Protein AF-L7MS49-F1 (afdb_monomer)

Solvent-accessible surface area (backbone atoms only — not comparable to full-atom values): 12057 Å² total; per-residue (Å²): 113,64,66,57,53,50,50,51,46,51,52,36,53,52,45,34,74,77,42,71,85,45,87,80,49,68,59,65,68,61,48,51,53,55,48,49,54,43,47,66,73,56,52,74,80,41,69,64,30,65,70,31,26,51,41,41,66,73,24,54,66,91,53,52,75,67,50,86,55,28,71,45,34,35,61,35,39,51,28,24,52,51,12,40,48,71,74,42,56,83,44,63,82,64,40,70,62,54,41,55,34,30,44,22,74,49,60,83,73,67,12,58,37,47,42,74,64,56,53,59,74,43,75,88,51,94,58,59,64,58,28,61,22,48,12,55,52,64,70,36,63,69,44,54,70,51,37,34,71,36,57,34,35,36,44,76,85,32,35,35,36,73,39,36,79,85,72,68,47,62,35,66,41,81,60,79,55,65,90,77,55,79,90,51,92,59,78,41,84,42,75,72,42,74,49,61,37,37,88,38,78,55,96,72,75,67,74,40,51,55,85,131

Sequence (212 aa):
QPKEKQNFILANIILYCIKPTSKIVRPIRKLKDQLREVLQQIGLTYRFSEPYSLASLLFWPENQHLDQDSKQMEKYARSLENSFRGQYKPMYRTKQPIAYFFLGKGNNMTRLVHKGKIDQCFRNTSDINSLWQSGDVWKERNVQELLLRLKGRAENNCLYIEYGVNDKITIPITPAFFGQLRSGRSIEKVSNIFVGLDNTIEDKIRRSCGWN

Secondary structure (DSSP, 8-state):
-HHHHHHHHHHHHHHHHH-TT-TTSPPHHHHHHHHHHHHHHH-S--S-SHHHHHHHHHHS-SSSS--TTGGGHHHHHHHHHHHHHHHHTTGGGT-----SEEEBSSSGGGGEEEHHHHHGGGTT-S-HHHHHTTTGGGT-HHHHHHBPPEEEEEETTEEEEEE-SSS-EEEEEPPS-GGGS-SSS--EEEEEE--B-S--------------

Nearest PDB structures (foldseek):
  1lvf-assembly1_A  TM=2.822E-01  e=4.611E+00  Rattus norvegicus

Radius of gyration: 16.96 Å; Cα contacts (8 Å, |Δi|>4): 332; chains: 1; bounding box: 47×36×45 Å

Structure (mmCIF, N/CA/C/O backbone):
data_AF-L7MS49-F1
#
_entry.id   AF-L7MS49-F1
#
loop_
_atom_site.group_PDB
_atom_site.id
_atom_site.type_symbol
_atom_site.label_atom_id
_atom_site.label_alt_id
_atom_site.label_comp_id
_atom_site.label_asym_id
_atom_site.label_entity_id
_atom_site.label_seq_id
_atom_site.pdbx_PDB_ins_code
_atom_site.Cartn_x
_atom_site.Cartn_y
_atom_site.Cartn_z
_atom_site.occupancy
_atom_site.B_iso_or_equiv
_atom_site.auth_seq_id
_atom_site.auth_comp_id
_atom_site.auth_asym_id
_atom_site.auth_atom_id
_atom_site.pdbx_PDB_model_num
ATOM 1 N N . GLN A 1 1 ? 3.666 12.624 21.452 1.00 65.88 1 GLN A N 1
ATOM 2 C CA . GLN A 1 1 ? 2.336 11.981 21.404 1.00 65.88 1 GLN A CA 1
ATOM 3 C C . GLN A 1 1 ? 1.950 11.400 20.025 1.00 65.88 1 GLN A C 1
ATOM 5 O O . GLN A 1 1 ? 1.936 10.178 19.941 1.00 65.88 1 GLN A O 1
ATOM 10 N N . PRO A 1 2 ? 1.703 12.142 18.915 1.00 82.19 2 PRO A N 1
ATOM 11 C CA . PRO A 1 2 ? 1.357 11.511 17.618 1.00 82.19 2 PRO A CA 1
ATOM 12 C C . PRO A 1 2 ? 2.519 10.764 16.947 1.00 82.19 2 PRO A C 1
ATOM 14 O O . PRO A 1 2 ? 2.341 9.670 16.418 1.00 82.19 2 PRO A O 1
ATOM 17 N N . LYS A 1 3 ? 3.728 11.337 17.005 1.00 88.06 3 LYS A N 1
ATOM 18 C CA . LYS A 1 3 ? 4.943 10.760 16.406 1.00 88.06 3 LYS A CA 1
ATOM 19 C C . LYS A 1 3 ? 5.350 9.430 17.050 1.00 88.06 3 LYS A C 1
ATOM 21 O O . LYS A 1 3 ? 5.743 8.505 16.354 1.00 88.06 3 LYS A O 1
ATOM 26 N N . GLU A 1 4 ? 5.198 9.297 18.367 1.00 91.56 4 GLU A N 1
ATOM 27 C CA . GLU A 1 4 ? 5.483 8.041 19.080 1.00 91.56 4 GLU A CA 1
ATOM 28 C C . GLU A 1 4 ? 4.514 6.931 18.669 1.00 91.56 4 GLU A C 1
ATOM 30 O O . GLU A 1 4 ? 4.949 5.808 18.427 1.00 91.56 4 GLU A O 1
ATOM 35 N N . LYS A 1 5 ? 3.217 7.246 18.516 1.00 93.62 5 LYS A N 1
ATOM 36 C CA . LYS A 1 5 ? 2.219 6.294 18.005 1.00 93.62 5 LYS A CA 1
ATOM 37 C C . LYS A 1 5 ? 2.556 5.844 16.580 1.00 93.62 5 LYS A C 1
ATOM 39 O O . LYS A 1 5 ? 2.509 4.652 16.300 1.00 93.62 5 LYS A O 1
ATOM 44 N N . GLN A 1 6 ? 2.958 6.767 15.704 1.00 93.00 6 GLN A N 1
ATOM 45 C CA . GLN A 1 6 ? 3.397 6.436 14.341 1.00 93.00 6 GLN A CA 1
ATOM 46 C C . GLN A 1 6 ? 4.626 5.519 14.341 1.00 93.00 6 GLN A C 1
ATOM 48 O O . GLN A 1 6 ? 4.609 4.478 13.689 1.00 93.00 6 GLN A O 1
ATOM 53 N N . ASN A 1 7 ? 5.657 5.855 15.124 1.00 93.69 7 ASN A N 1
ATOM 54 C CA . ASN A 1 7 ? 6.861 5.032 15.257 1.00 93.69 7 ASN A CA 1
ATOM 55 C C . ASN A 1 7 ? 6.536 3.639 15.807 1.00 93.69 7 ASN A C 1
ATOM 57 O O . ASN A 1 7 ? 7.070 2.645 15.323 1.00 93.69 7 ASN A O 1
ATOM 61 N N . PHE A 1 8 ? 5.635 3.554 16.787 1.00 94.56 8 PHE A N 1
ATOM 62 C CA . PHE A 1 8 ? 5.165 2.284 17.332 1.00 94.56 8 PHE A CA 1
ATOM 63 C C . PHE A 1 8 ? 4.462 1.432 16.267 1.00 94.56 8 PHE A C 1
ATOM 65 O O . PHE A 1 8 ? 4.742 0.237 16.159 1.00 94.56 8 PHE A O 1
ATOM 72 N N . ILE A 1 9 ? 3.583 2.032 15.457 1.00 95.06 9 ILE A N 1
ATOM 73 C CA . ILE A 1 9 ? 2.908 1.342 14.351 1.00 95.06 9 ILE A CA 1
ATOM 74 C C . ILE A 1 9 ? 3.936 0.833 13.337 1.00 95.06 9 ILE A C 1
ATOM 76 O O . ILE A 1 9 ? 3.937 -0.355 13.013 1.00 95.06 9 ILE A O 1
ATOM 80 N N . LEU A 1 10 ? 4.845 1.700 12.886 1.00 92.69 10 LEU A N 1
ATOM 81 C CA . LEU A 1 10 ? 5.875 1.344 11.913 1.00 92.69 10 LEU A CA 1
ATOM 82 C C . LEU A 1 10 ? 6.786 0.222 12.431 1.00 92.69 10 LEU A C 1
ATOM 84 O O . LEU A 1 10 ? 7.042 -0.739 11.712 1.00 92.69 10 LEU A O 1
ATOM 88 N N . ALA A 1 11 ? 7.213 0.290 13.695 1.00 93.44 11 ALA A N 1
ATOM 89 C CA . ALA A 1 11 ? 8.025 -0.751 14.319 1.00 93.44 11 ALA A CA 1
ATOM 90 C C . ALA A 1 11 ? 7.303 -2.107 14.361 1.00 93.44 11 ALA A C 1
ATOM 92 O O . ALA A 1 11 ? 7.933 -3.135 14.126 1.00 93.44 11 ALA A O 1
ATOM 93 N N . ASN A 1 12 ? 5.986 -2.130 14.605 1.00 94.81 12 ASN A N 1
ATOM 94 C CA . ASN A 1 12 ? 5.202 -3.368 14.547 1.00 94.81 12 ASN A CA 1
ATOM 95 C C . ASN A 1 12 ? 5.119 -3.931 13.122 1.00 94.81 12 ASN A C 1
ATOM 97 O O . ASN A 1 12 ? 5.250 -5.142 12.954 1.00 94.81 12 ASN A O 1
ATOM 101 N N . ILE A 1 13 ? 4.941 -3.074 12.109 1.00 92.06 13 ILE A N 1
ATOM 102 C CA . ILE A 1 13 ? 4.922 -3.487 10.696 1.00 92.06 13 ILE A CA 1
ATOM 103 C C . ILE A 1 13 ? 6.281 -4.075 10.297 1.00 92.06 13 ILE A C 1
ATOM 105 O O . ILE A 1 13 ? 6.343 -5.186 9.774 1.00 92.06 13 ILE A O 1
ATOM 109 N N . ILE A 1 14 ? 7.377 -3.376 10.602 1.00 90.12 14 ILE A N 1
ATOM 110 C CA . ILE A 1 14 ? 8.739 -3.842 10.306 1.00 90.12 14 ILE A CA 1
ATOM 111 C C . ILE A 1 14 ? 9.026 -5.160 11.034 1.00 90.12 14 ILE A C 1
ATOM 113 O O . ILE A 1 14 ? 9.480 -6.123 10.414 1.00 90.12 14 ILE A O 1
ATOM 117 N N . LEU A 1 15 ? 8.717 -5.241 12.333 1.00 91.44 15 LEU A N 1
ATOM 118 C CA . LEU A 1 15 ? 8.904 -6.462 13.115 1.00 91.44 15 LEU A CA 1
ATOM 119 C C . LEU A 1 15 ? 8.100 -7.627 12.536 1.00 91.44 15 LEU A C 1
ATOM 121 O O . LEU A 1 15 ? 8.612 -8.743 12.490 1.00 91.44 15 LEU A O 1
ATOM 125 N N . TYR A 1 16 ? 6.876 -7.378 12.070 1.00 90.88 16 TYR A N 1
ATOM 126 C CA . TYR A 1 16 ? 6.070 -8.392 11.404 1.00 90.88 16 TYR A CA 1
ATOM 127 C C . TYR A 1 16 ? 6.730 -8.892 10.115 1.00 90.88 16 TYR A C 1
ATOM 129 O O . TYR A 1 16 ? 6.805 -10.099 9.908 1.00 90.88 16 TYR A O 1
ATOM 137 N N . CYS A 1 17 ? 7.262 -8.000 9.277 1.00 84.69 17 CYS A N 1
ATOM 138 C CA . CYS A 1 17 ? 7.949 -8.392 8.044 1.00 84.69 17 CYS A CA 1
ATOM 139 C C . CYS A 1 17 ? 9.228 -9.206 8.302 1.00 84.69 17 CYS A C 1
ATOM 141 O O . CYS A 1 17 ? 9.554 -10.085 7.507 1.00 84.69 17 CYS A O 1
ATOM 143 N N . ILE A 1 18 ? 9.937 -8.936 9.404 1.00 86.94 18 ILE A N 1
ATOM 144 C CA . ILE A 1 18 ? 11.154 -9.667 9.794 1.00 86.94 18 ILE A CA 1
ATOM 145 C C . ILE A 1 18 ? 10.806 -11.005 10.462 1.00 86.94 18 ILE A C 1
ATOM 147 O O . ILE A 1 18 ? 11.413 -12.032 10.163 1.00 86.94 18 ILE A O 1
ATOM 151 N N . LYS A 1 19 ? 9.841 -11.004 11.388 1.00 88.19 19 LYS A N 1
ATOM 152 C CA . LYS A 1 19 ? 9.455 -12.171 12.189 1.00 88.19 19 LYS A CA 1
ATOM 153 C C . LYS A 1 19 ? 7.929 -12.238 12.355 1.00 88.19 19 LYS A C 1
ATOM 155 O O . LYS A 1 19 ? 7.413 -11.886 13.422 1.00 88.19 19 LYS A O 1
ATOM 160 N N . PRO A 1 20 ? 7.200 -12.769 11.355 1.00 84.94 20 PRO A N 1
ATOM 161 C CA . PRO A 1 20 ? 5.734 -12.818 11.368 1.00 84.94 20 PRO A CA 1
ATOM 162 C C . PRO A 1 20 ? 5.139 -13.604 12.546 1.00 84.94 20 PRO A C 1
ATOM 164 O O . PRO A 1 20 ? 4.020 -13.335 12.971 1.00 84.94 20 PRO A O 1
ATOM 167 N N . THR A 1 21 ? 5.887 -14.571 13.090 1.00 86.62 21 THR A N 1
ATOM 168 C CA . THR A 1 21 ? 5.477 -15.432 14.215 1.00 86.62 21 THR A CA 1
ATOM 169 C C . THR A 1 21 ? 5.753 -14.818 15.591 1.00 86.62 21 THR A C 1
ATOM 171 O O . THR A 1 21 ? 5.519 -15.452 16.622 1.00 86.62 21 THR A O 1
ATOM 174 N N . SER A 1 22 ? 6.284 -13.594 15.640 1.00 89.19 22 SER A N 1
ATOM 175 C CA . SER A 1 22 ? 6.597 -12.917 16.894 1.00 89.19 22 SER A CA 1
ATOM 176 C C . SER A 1 22 ? 5.329 -12.587 17.683 1.00 89.19 22 SER A C 1
ATOM 178 O O . SER A 1 22 ? 4.483 -11.820 17.230 1.00 89.19 22 SER A O 1
ATOM 180 N N . LYS A 1 23 ? 5.244 -13.083 18.925 1.00 87.38 23 LYS A N 1
ATOM 181 C CA . LYS A 1 23 ? 4.152 -12.772 19.870 1.00 87.38 23 LYS A CA 1
ATOM 182 C C . LYS A 1 23 ? 4.132 -11.303 20.327 1.00 87.38 23 LYS A C 1
ATOM 184 O O . LYS A 1 23 ? 3.175 -10.874 20.962 1.00 87.38 23 LYS A O 1
ATOM 189 N N . ILE A 1 24 ? 5.195 -10.547 20.036 1.00 89.44 24 ILE A N 1
ATOM 190 C CA . ILE A 1 24 ? 5.324 -9.126 20.394 1.00 89.44 24 ILE A CA 1
ATOM 191 C C . ILE A 1 24 ? 4.523 -8.244 19.426 1.00 89.44 24 ILE A C 1
ATOM 193 O O . ILE A 1 24 ? 4.037 -7.184 19.828 1.00 89.44 24 ILE A O 1
ATOM 197 N N . VAL A 1 25 ? 4.366 -8.683 18.169 1.00 90.50 25 VAL A N 1
ATOM 198 C CA . VAL A 1 25 ? 3.631 -7.933 17.146 1.00 90.50 25 VAL A CA 1
ATOM 199 C C . VAL A 1 25 ? 2.184 -7.774 17.593 1.00 90.50 25 VAL A C 1
ATOM 201 O O . VAL A 1 25 ? 1.482 -8.745 17.880 1.00 90.50 25 VAL A O 1
ATOM 204 N N . ARG A 1 26 ? 1.730 -6.524 17.678 1.00 93.38 26 ARG A N 1
ATOM 205 C CA . ARG A 1 26 ? 0.359 -6.230 18.084 1.00 93.38 26 ARG A CA 1
ATOM 206 C C . ARG A 1 26 ? -0.635 -6.612 16.985 1.00 93.38 26 ARG A C 1
ATOM 208 O O . ARG A 1 26 ? -0.315 -6.507 15.802 1.00 93.38 26 ARG A O 1
ATOM 215 N N . PRO A 1 27 ? -1.871 -6.994 17.358 1.00 91.69 27 PRO A N 1
ATOM 216 C CA . PRO A 1 27 ? -2.921 -7.258 16.384 1.00 91.69 27 PRO A CA 1
ATOM 217 C C . PRO A 1 27 ? -3.166 -6.051 15.474 1.00 91.69 27 PRO A C 1
ATOM 219 O O . PRO A 1 27 ? -3.242 -4.919 15.956 1.00 91.69 27 PRO A O 1
ATOM 222 N N . ILE A 1 28 ? -3.381 -6.302 14.179 1.00 91.94 28 ILE A N 1
ATOM 223 C CA . ILE A 1 28 ? -3.605 -5.248 13.176 1.00 91.94 28 ILE A CA 1
ATOM 224 C C . ILE A 1 28 ? -4.754 -4.303 13.553 1.00 91.94 28 ILE A C 1
ATOM 226 O O . ILE A 1 28 ? -4.646 -3.102 13.335 1.00 91.94 28 ILE A O 1
ATOM 230 N N . ARG A 1 29 ? -5.817 -4.818 14.190 1.00 93.06 29 ARG A N 1
ATOM 231 C CA . ARG A 1 29 ? -6.954 -4.009 14.663 1.00 93.06 29 ARG A CA 1
ATOM 232 C C . ARG A 1 29 ? -6.494 -2.887 15.597 1.00 93.06 29 ARG A C 1
ATOM 234 O O . ARG A 1 29 ? -6.815 -1.734 15.353 1.00 93.06 29 ARG A O 1
ATOM 241 N N . LYS A 1 30 ? -5.628 -3.209 16.565 1.00 94.94 30 LYS A N 1
ATOM 242 C CA . LYS A 1 30 ? -5.066 -2.230 17.505 1.00 94.94 30 LYS A CA 1
ATOM 243 C C . LYS A 1 30 ? -4.206 -1.181 16.796 1.00 94.94 30 LYS A C 1
ATOM 245 O O . LYS A 1 30 ? -4.240 -0.014 17.166 1.00 94.94 30 LYS A O 1
ATOM 250 N N . LEU A 1 31 ? -3.441 -1.590 15.781 1.00 95.94 31 LEU A N 1
ATOM 251 C CA . LEU A 1 31 ? -2.635 -0.663 14.981 1.00 95.94 31 LEU A CA 1
ATOM 252 C C . LEU A 1 31 ? -3.524 0.283 14.161 1.00 95.94 31 LEU A C 1
ATOM 254 O O . LEU A 1 31 ? -3.259 1.482 14.124 1.00 95.94 31 LEU A O 1
ATOM 258 N N . LYS A 1 32 ? -4.602 -0.240 13.557 1.00 95.88 32 LYS A N 1
ATOM 259 C CA . LYS A 1 32 ? -5.609 0.561 12.850 1.00 95.88 32 LYS A CA 1
ATOM 260 C C . LYS A 1 32 ? -6.280 1.568 13.790 1.00 95.88 32 LYS A C 1
ATOM 262 O O . LYS A 1 32 ? -6.359 2.737 13.434 1.00 95.88 32 LYS A O 1
ATOM 267 N N . ASP A 1 33 ? -6.687 1.152 14.990 1.00 96.06 33 ASP A N 1
ATOM 268 C CA . ASP A 1 33 ? -7.301 2.035 15.996 1.00 96.06 33 ASP A CA 1
ATOM 269 C C . ASP A 1 33 ? -6.382 3.202 16.367 1.00 96.06 33 ASP A C 1
ATOM 271 O O . ASP A 1 33 ? -6.771 4.366 16.276 1.00 96.06 33 ASP A O 1
ATOM 275 N N . GLN A 1 34 ? -5.120 2.906 16.687 1.00 96.00 34 GLN A N 1
ATOM 276 C CA . GLN A 1 34 ? -4.136 3.942 17.003 1.00 96.00 34 GLN A CA 1
ATOM 277 C C . GLN A 1 34 ? -3.883 4.880 15.821 1.00 96.00 34 GLN A C 1
ATOM 279 O O . GLN A 1 34 ? -3.705 6.083 16.017 1.00 96.00 34 GLN A O 1
ATOM 284 N N . LEU A 1 35 ? -3.870 4.352 14.594 1.00 96.62 35 LEU A N 1
ATOM 285 C CA . LEU A 1 35 ? -3.699 5.174 13.405 1.00 96.62 35 LEU A CA 1
ATOM 286 C C . LEU A 1 35 ? -4.913 6.081 13.158 1.00 96.62 35 LEU A C 1
ATOM 288 O O . LEU A 1 35 ? -4.721 7.241 12.799 1.00 96.62 35 LEU A O 1
ATOM 292 N N . ARG A 1 36 ? -6.143 5.602 13.394 1.00 96.88 36 ARG A N 1
ATOM 293 C CA . ARG A 1 36 ? -7.364 6.427 13.308 1.00 96.88 36 ARG A CA 1
ATOM 294 C C . ARG A 1 36 ? -7.276 7.626 14.240 1.00 96.88 36 ARG A C 1
ATOM 296 O O . ARG A 1 36 ? -7.505 8.741 13.788 1.00 96.88 36 ARG A O 1
ATOM 303 N N . GLU A 1 37 ? -6.892 7.411 15.498 1.00 95.69 37 GLU A N 1
ATOM 304 C CA . GLU A 1 37 ? -6.711 8.497 16.471 1.00 95.69 37 GLU A CA 1
ATOM 305 C C . GLU A 1 37 ? -5.686 9.528 15.980 1.00 95.69 37 GLU A C 1
ATOM 307 O O . GLU A 1 37 ? -5.937 10.732 16.025 1.00 95.69 37 GLU A O 1
ATOM 312 N N . VAL A 1 38 ? -4.539 9.063 15.467 1.00 95.75 38 VAL A N 1
ATOM 313 C CA . VAL A 1 38 ? -3.498 9.948 14.924 1.00 95.75 38 VAL A CA 1
ATOM 314 C C . VAL A 1 38 ? -4.031 10.751 13.738 1.00 95.75 38 VAL A C 1
ATOM 316 O O . VAL A 1 38 ? -3.845 11.964 13.702 1.00 95.75 38 VAL A O 1
ATOM 319 N N . LEU A 1 39 ? -4.701 10.102 12.782 1.00 95.62 39 LEU A N 1
ATOM 320 C CA . LEU A 1 39 ? -5.223 10.746 11.573 1.00 95.62 39 LEU A CA 1
ATOM 321 C C . LEU A 1 39 ? -6.364 11.724 11.874 1.00 95.62 39 LEU A C 1
ATOM 323 O O . LEU A 1 39 ? -6.441 12.775 11.241 1.00 95.62 39 LEU A O 1
ATOM 327 N N . GLN A 1 40 ? -7.219 11.418 12.853 1.00 94.69 40 GLN A N 1
ATOM 328 C CA . GLN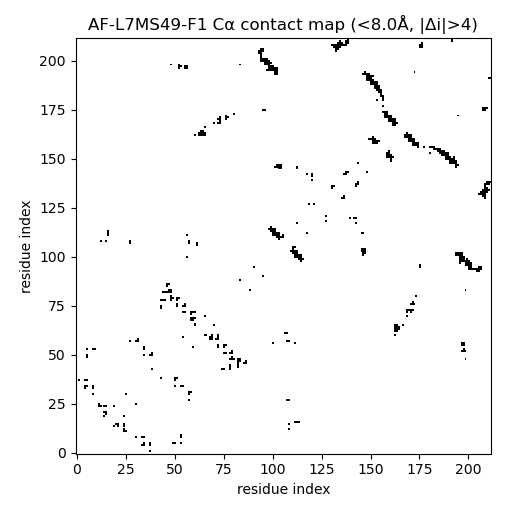 A 1 40 ? -8.249 12.339 13.342 1.00 94.69 40 GLN A CA 1
ATOM 329 C C . GLN A 1 40 ? -7.626 13.577 13.992 1.00 94.69 40 GLN A C 1
ATOM 331 O O . GLN A 1 40 ? -8.077 14.689 13.737 1.00 94.69 40 GLN A O 1
ATOM 336 N N . GLN A 1 41 ? -6.563 13.396 14.781 1.00 93.75 41 GLN A N 1
ATOM 337 C CA . GLN A 1 41 ? -5.883 14.497 15.458 1.00 93.75 41 GLN A CA 1
ATOM 338 C C . GLN A 1 41 ? -5.163 15.445 14.486 1.00 93.75 41 GLN A C 1
ATOM 340 O O . GLN A 1 41 ? -5.178 16.654 14.696 1.00 93.75 41 GLN A O 1
ATOM 345 N N . ILE A 1 42 ? -4.501 14.919 13.448 1.00 92.56 42 ILE A N 1
ATOM 346 C CA . ILE A 1 42 ? -3.720 15.746 12.507 1.00 92.56 42 ILE A CA 1
ATOM 347 C C . ILE A 1 42 ? -4.545 16.281 11.324 1.00 92.56 42 ILE A C 1
ATOM 349 O O . ILE A 1 42 ? -4.128 17.240 10.675 1.00 92.56 42 ILE A O 1
ATOM 353 N N . GLY A 1 43 ? -5.683 15.652 11.013 1.00 93.75 43 GLY A N 1
ATOM 354 C CA . GLY A 1 43 ? -6.530 15.999 9.872 1.00 93.75 43 GLY A CA 1
ATOM 355 C C . GLY A 1 43 ? -5.948 15.613 8.503 1.00 93.75 43 GLY A C 1
ATOM 356 O O . GLY A 1 43 ? -5.023 14.811 8.385 1.00 93.75 43 GLY A O 1
ATOM 357 N N . LEU A 1 44 ? -6.511 16.179 7.430 1.00 93.81 44 LEU A N 1
ATOM 358 C CA . LEU A 1 44 ? -6.144 15.878 6.031 1.00 93.81 44 LEU A CA 1
ATOM 359 C C . LEU A 1 44 ? -5.142 16.870 5.415 1.00 93.81 44 LEU A C 1
ATOM 361 O O . LEU A 1 44 ? -4.695 16.669 4.287 1.00 93.81 44 LEU A O 1
ATOM 365 N N . THR A 1 45 ? -4.799 17.935 6.137 1.00 91.88 45 THR A N 1
ATOM 366 C CA . THR A 1 45 ? -3.935 19.033 5.669 1.00 91.88 45 THR A CA 1
ATOM 367 C C . THR A 1 45 ? -2.578 19.052 6.374 1.00 91.88 45 THR A C 1
ATOM 369 O O . THR A 1 45 ? -1.892 20.073 6.383 1.00 91.88 45 THR A O 1
ATOM 372 N N . TYR A 1 46 ? -2.187 17.944 7.007 1.00 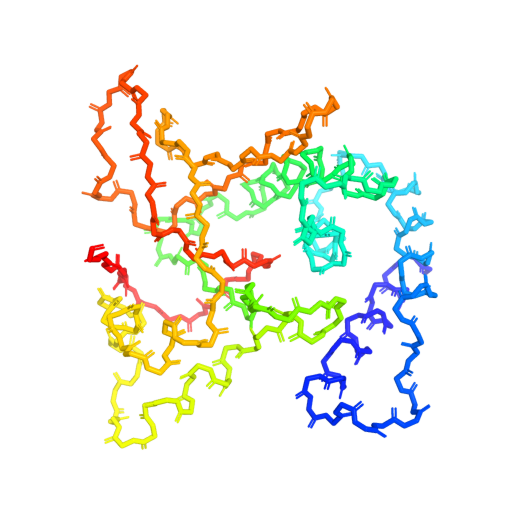91.25 46 TYR A N 1
ATOM 373 C CA . TYR A 1 46 ? -0.915 17.846 7.705 1.00 91.25 46 TYR A CA 1
ATOM 374 C C . TYR A 1 46 ? 0.244 17.888 6.707 1.00 91.25 46 TYR A C 1
ATOM 376 O O . TYR A 1 46 ? 0.204 17.268 5.647 1.00 91.25 46 TYR A O 1
ATOM 384 N N . ARG A 1 47 ? 1.298 18.632 7.048 1.00 87.38 47 ARG A N 1
ATOM 385 C CA . ARG A 1 47 ? 2.422 18.877 6.131 1.00 87.38 47 ARG A CA 1
ATOM 386 C C . ARG A 1 47 ? 3.295 17.647 5.870 1.00 87.38 47 ARG A C 1
ATOM 388 O O . ARG A 1 47 ? 3.986 17.618 4.861 1.00 87.38 47 ARG A O 1
ATOM 395 N N . PHE A 1 48 ? 3.290 16.682 6.789 1.00 86.88 48 PHE A N 1
ATOM 396 C CA . PHE A 1 48 ? 4.141 15.495 6.744 1.00 86.88 48 PHE A CA 1
ATOM 397 C C . PHE A 1 48 ? 3.390 14.305 6.142 1.00 86.88 48 PHE A C 1
ATOM 399 O O . PHE A 1 48 ? 2.214 14.094 6.442 1.00 86.88 48 PHE A O 1
ATOM 406 N N . SER A 1 49 ? 4.073 13.532 5.302 1.00 87.00 49 SER A N 1
ATOM 407 C CA . SER A 1 49 ? 3.506 12.415 4.539 1.00 87.00 49 SER A CA 1
ATOM 408 C C . SER A 1 49 ? 3.393 11.130 5.352 1.00 87.00 49 SER A C 1
ATOM 410 O O . SER A 1 49 ? 2.531 10.301 5.081 1.00 87.00 49 SER A O 1
ATOM 412 N N . GLU A 1 50 ? 4.231 10.973 6.371 1.00 88.69 50 GLU A N 1
ATOM 413 C CA . GLU A 1 50 ? 4.420 9.755 7.156 1.00 88.69 50 GLU A CA 1
ATOM 414 C C . GLU A 1 50 ? 3.110 9.173 7.722 1.00 88.69 50 GLU A C 1
ATOM 416 O O . GLU A 1 50 ? 2.877 7.974 7.545 1.00 88.69 50 GLU A O 1
ATOM 421 N N . PRO A 1 51 ? 2.191 9.964 8.315 1.00 92.25 51 PRO A N 1
ATOM 422 C CA . PRO A 1 51 ? 0.915 9.432 8.795 1.00 92.25 51 PRO A CA 1
ATOM 423 C C . PRO A 1 51 ? 0.031 8.891 7.664 1.00 92.25 51 PRO A C 1
ATOM 425 O O . PRO A 1 51 ? -0.643 7.874 7.829 1.00 92.25 51 PRO A O 1
ATOM 428 N N . TYR A 1 52 ? 0.035 9.554 6.505 1.00 91.69 52 TYR A N 1
ATOM 429 C CA . TYR A 1 52 ? -0.750 9.143 5.342 1.00 91.69 52 TYR A CA 1
ATOM 430 C C . TYR A 1 52 ? -0.114 7.948 4.612 1.00 91.69 52 TYR A C 1
ATOM 432 O O . TYR A 1 52 ? -0.828 7.104 4.068 1.00 91.69 52 TYR A O 1
ATOM 440 N N . SER A 1 53 ? 1.214 7.805 4.669 1.00 90.25 53 SER A N 1
ATOM 441 C CA . SER A 1 53 ? 1.914 6.583 4.255 1.00 90.25 53 SER A CA 1
ATOM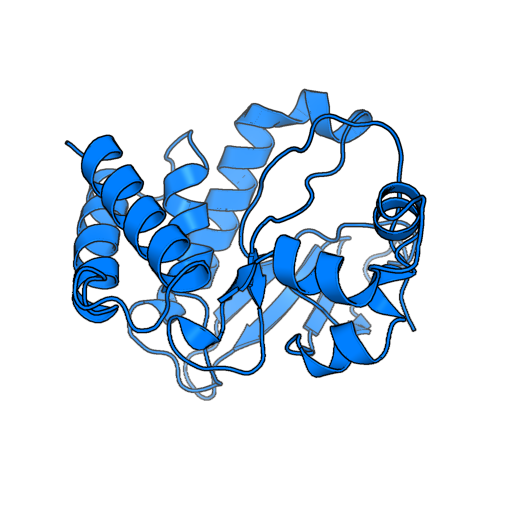 442 C C . SER A 1 53 ? 1.500 5.397 5.132 1.00 90.25 53 SER A C 1
ATOM 444 O O . SER A 1 53 ? 1.170 4.333 4.617 1.00 90.25 53 SER A O 1
ATOM 446 N N . LEU A 1 54 ? 1.407 5.576 6.458 1.00 93.88 54 LEU A N 1
ATOM 447 C CA . LEU A 1 54 ? 0.878 4.530 7.346 1.00 93.88 54 LEU A CA 1
ATOM 448 C C . LEU A 1 54 ? -0.583 4.173 7.022 1.00 93.88 54 LEU A C 1
ATOM 450 O O . LEU A 1 54 ? -0.950 2.999 7.092 1.00 93.88 54 LEU A O 1
ATOM 454 N N . ALA A 1 55 ? -1.403 5.155 6.626 1.00 94.75 55 ALA A N 1
ATOM 455 C CA . ALA A 1 55 ? -2.766 4.901 6.151 1.00 94.75 55 ALA A CA 1
ATOM 456 C C . ALA A 1 55 ? -2.761 4.026 4.895 1.00 94.75 55 ALA A C 1
ATOM 458 O O . ALA A 1 55 ? -3.498 3.051 4.829 1.00 94.75 55 ALA A O 1
ATOM 459 N N . SER A 1 56 ? -1.867 4.292 3.947 1.00 92.62 56 SER A N 1
ATOM 460 C CA . SER A 1 56 ? -1.707 3.452 2.755 1.00 92.62 56 SER A CA 1
ATOM 461 C C . SER A 1 56 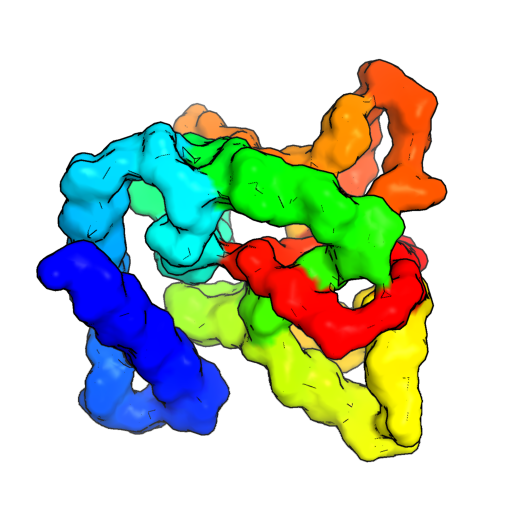? -1.295 2.015 3.105 1.00 92.62 56 SER A C 1
ATOM 463 O O . SER A 1 56 ? -1.802 1.071 2.510 1.00 92.62 56 SER A O 1
ATOM 465 N N . LEU A 1 57 ? -0.477 1.801 4.139 1.00 92.62 57 LEU A N 1
ATOM 466 C CA . LEU A 1 57 ? -0.113 0.450 4.592 1.00 92.62 57 LEU A CA 1
ATOM 467 C C . LEU A 1 57 ? -1.277 -0.292 5.271 1.00 92.62 57 LEU A C 1
ATOM 469 O O . LEU A 1 57 ? -1.513 -1.474 5.001 1.00 92.62 57 LEU A O 1
ATOM 473 N N . LEU A 1 58 ? -2.018 0.375 6.160 1.00 94.19 58 LEU A N 1
ATOM 474 C CA . LEU A 1 58 ? -3.016 -0.282 7.013 1.00 94.19 58 LEU A CA 1
ATOM 475 C C . LEU A 1 58 ? -4.450 -0.215 6.478 1.00 94.19 58 LEU A C 1
ATOM 477 O O . LEU A 1 58 ? -5.241 -1.108 6.775 1.00 94.19 58 LEU A O 1
ATOM 481 N N . PHE A 1 59 ? -4.805 0.817 5.715 1.00 95.00 59 PHE A N 1
ATOM 482 C CA . PHE A 1 59 ? -6.180 1.113 5.289 1.00 95.00 59 PHE A CA 1
ATOM 483 C C . PHE A 1 59 ? -6.435 0.852 3.805 1.00 95.00 59 PHE A C 1
ATOM 485 O O . PHE A 1 59 ? -7.578 0.973 3.372 1.00 95.00 59 PHE A O 1
ATOM 492 N N . TRP A 1 60 ? -5.422 0.454 3.023 1.00 93.06 60 TRP A N 1
ATOM 493 C CA . TRP A 1 60 ? -5.649 0.064 1.628 1.00 93.06 60 TRP A CA 1
ATOM 494 C C . TRP A 1 60 ? -6.771 -0.989 1.523 1.00 93.06 60 TRP A C 1
ATOM 496 O O . TRP A 1 60 ? -6.812 -1.884 2.374 1.00 93.06 60 TRP A O 1
ATOM 506 N N . PRO A 1 61 ? -7.674 -0.936 0.531 1.00 92.50 61 PRO A N 1
ATOM 507 C CA . PRO A 1 61 ? -8.727 -1.937 0.391 1.00 92.50 61 PRO A CA 1
ATOM 508 C C . PRO A 1 61 ? -8.163 -3.321 0.044 1.00 92.50 61 PRO A C 1
ATOM 510 O O . PRO A 1 61 ? -7.342 -3.464 -0.859 1.00 92.50 61 PRO A O 1
ATOM 513 N N . GLU A 1 62 ? -8.609 -4.364 0.741 1.00 88.31 62 GLU A N 1
ATOM 514 C CA . GLU A 1 62 ? -8.208 -5.746 0.423 1.00 88.31 62 GLU A CA 1
ATOM 515 C C . GLU A 1 62 ? -9.028 -6.342 -0.724 1.00 88.31 62 GLU A C 1
ATOM 517 O O . GLU A 1 62 ? -8.558 -7.216 -1.447 1.00 88.31 62 GLU A O 1
ATOM 522 N N . ASN A 1 63 ? -10.263 -5.877 -0.890 1.00 88.31 63 ASN A N 1
ATOM 523 C CA . ASN A 1 63 ? -11.196 -6.352 -1.900 1.00 88.31 63 ASN A CA 1
ATOM 524 C C . ASN A 1 63 ? -12.245 -5.263 -2.201 1.00 88.31 63 ASN A C 1
ATOM 526 O O . ASN A 1 63 ? -12.122 -4.119 -1.763 1.00 88.31 63 ASN A O 1
ATOM 530 N N . GLN A 1 64 ? -13.266 -5.613 -2.983 1.00 89.88 64 GLN A N 1
ATOM 531 C CA . GLN A 1 64 ? -14.325 -4.689 -3.403 1.00 89.88 64 GLN A CA 1
ATOM 532 C C . GLN A 1 64 ? -15.337 -4.352 -2.288 1.00 89.88 64 GLN A C 1
ATOM 534 O O . GLN A 1 64 ? -16.156 -3.450 -2.460 1.00 89.88 64 GLN A O 1
ATOM 539 N N . HIS A 1 65 ? -15.288 -5.034 -1.140 1.00 91.12 65 HIS A N 1
ATOM 540 C CA . HIS A 1 65 ? -16.073 -4.707 0.048 1.00 91.12 65 HIS A CA 1
ATOM 541 C C . HIS A 1 65 ? -15.277 -3.770 0.956 1.00 91.12 65 HIS A C 1
ATOM 543 O O . HIS A 1 65 ? -14.350 -4.177 1.655 1.00 91.12 65 HIS A O 1
ATOM 549 N N . LEU A 1 66 ? -15.655 -2.495 0.938 1.00 92.69 66 LEU A N 1
ATOM 550 C CA . LEU A 1 66 ? -14.982 -1.461 1.712 1.00 92.69 66 LEU A CA 1
ATOM 551 C C . LEU A 1 66 ? -15.437 -1.463 3.177 1.00 92.69 66 LEU A C 1
ATOM 553 O O . LEU A 1 66 ? -16.627 -1.333 3.474 1.00 92.69 66 LEU A O 1
ATOM 557 N N . ASP A 1 67 ? -14.468 -1.533 4.084 1.00 92.38 67 ASP A N 1
ATOM 558 C CA . ASP A 1 67 ? -14.634 -1.239 5.507 1.00 92.38 67 ASP A CA 1
ATOM 559 C C . ASP A 1 67 ? -14.566 0.279 5.789 1.00 92.38 67 ASP A C 1
ATOM 561 O O . ASP A 1 67 ? -14.327 1.102 4.903 1.00 92.38 67 ASP A O 1
ATOM 565 N N . GLN A 1 68 ? -14.777 0.672 7.047 1.00 93.00 68 GLN A N 1
ATOM 566 C CA . GLN A 1 68 ? -14.754 2.080 7.456 1.00 93.00 68 GLN A CA 1
ATOM 567 C C . GLN A 1 68 ? -13.436 2.799 7.104 1.00 93.00 68 GLN A C 1
ATOM 569 O O . GLN A 1 68 ? -13.464 3.984 6.768 1.00 93.00 68 GLN A O 1
ATOM 574 N N . ASP A 1 69 ? -12.302 2.099 7.166 1.00 94.25 69 ASP A N 1
ATOM 575 C CA . ASP A 1 69 ? -10.978 2.685 6.935 1.00 94.25 69 ASP A CA 1
ATOM 576 C C . ASP A 1 69 ? -10.698 2.874 5.452 1.00 94.25 69 ASP A C 1
ATOM 578 O O . ASP A 1 69 ? -10.294 3.947 5.007 1.00 94.25 69 ASP A O 1
ATOM 582 N N . SER A 1 70 ? -10.946 1.818 4.684 1.00 93.19 70 SER A N 1
ATOM 583 C CA . SER A 1 70 ? -10.724 1.777 3.247 1.00 93.19 70 SER A CA 1
ATOM 584 C C . SER A 1 70 ? -11.596 2.794 2.520 1.00 93.19 70 SER A C 1
ATOM 586 O O . SER A 1 70 ? -11.103 3.443 1.602 1.00 93.19 70 SER A O 1
ATOM 588 N N . LYS A 1 71 ? -12.814 3.077 3.006 1.00 94.75 71 LYS A N 1
ATOM 589 C CA . LYS A 1 71 ? -13.641 4.198 2.512 1.00 94.75 71 LYS A CA 1
ATOM 590 C C . LYS A 1 71 ? -12.960 5.570 2.621 1.00 94.75 71 LYS A C 1
ATOM 592 O O . LYS A 1 71 ? -13.292 6.472 1.857 1.00 94.75 71 LYS A O 1
ATOM 597 N N . GLN A 1 72 ? -12.020 5.761 3.550 1.00 94.62 72 GLN A N 1
ATOM 598 C CA . GLN A 1 72 ? -11.257 7.012 3.678 1.00 94.62 72 GLN A CA 1
ATOM 599 C C . GLN A 1 72 ? -9.942 7.004 2.882 1.00 94.62 72 GLN A C 1
ATOM 601 O O . GLN A 1 72 ? -9.288 8.046 2.789 1.00 94.62 72 GLN A O 1
ATOM 606 N N . MET A 1 73 ? -9.554 5.872 2.283 1.00 93.62 73 MET A N 1
ATOM 607 C CA . MET A 1 73 ? -8.255 5.717 1.625 1.00 93.62 73 MET A CA 1
ATOM 608 C C . MET A 1 73 ? -8.054 6.708 0.475 1.00 93.62 73 MET A C 1
ATOM 610 O O . MET A 1 73 ? -6.964 7.249 0.328 1.00 93.62 73 MET A O 1
ATOM 614 N N . GLU A 1 74 ? -9.100 7.031 -0.290 1.00 93.44 74 GLU A N 1
ATOM 615 C CA . GLU A 1 74 ? -9.017 8.061 -1.336 1.00 93.44 74 GLU A CA 1
ATOM 616 C C . GLU A 1 74 ? -8.559 9.419 -0.776 1.00 93.44 74 GLU A C 1
ATOM 618 O O . GLU A 1 74 ? -7.686 10.073 -1.351 1.00 93.44 74 GLU A O 1
ATOM 623 N N . LYS A 1 75 ? -9.100 9.834 0.375 1.00 94.75 75 LYS A N 1
ATOM 624 C CA . LYS A 1 75 ? -8.730 11.106 1.009 1.00 94.75 75 LYS A CA 1
ATOM 625 C C . LYS A 1 75 ? -7.285 11.069 1.490 1.00 94.75 75 LYS A C 1
ATOM 627 O O . LYS A 1 75 ? -6.536 12.006 1.229 1.00 94.75 75 LYS A O 1
ATOM 632 N N . TYR A 1 76 ? -6.881 9.978 2.141 1.00 93.62 76 TYR A N 1
ATOM 633 C CA . TYR A 1 76 ? -5.513 9.828 2.634 1.00 93.62 76 TYR A CA 1
ATOM 634 C C . TYR A 1 76 ? -4.486 9.731 1.506 1.00 93.62 76 TYR A C 1
ATOM 636 O O . TYR A 1 76 ? -3.413 10.306 1.640 1.00 93.62 76 TYR A O 1
ATOM 644 N N . ALA A 1 77 ? -4.815 9.095 0.380 1.00 90.88 77 ALA A N 1
ATOM 645 C CA . ALA A 1 77 ? -3.952 9.056 -0.797 1.00 90.88 77 ALA A CA 1
ATOM 646 C C . ALA A 1 77 ? -3.732 10.461 -1.385 1.00 90.88 77 ALA A C 1
ATOM 648 O O . ALA A 1 77 ? -2.597 10.841 -1.668 1.00 90.88 77 ALA A O 1
ATOM 649 N N . ARG A 1 78 ? -4.788 11.283 -1.479 1.00 90.56 78 ARG A N 1
ATOM 650 C CA . ARG A 1 78 ? -4.659 12.693 -1.895 1.00 90.56 78 ARG A CA 1
ATOM 651 C C . ARG A 1 78 ? -3.831 13.512 -0.901 1.00 90.56 78 ARG A C 1
ATOM 653 O O . ARG A 1 78 ? -2.975 14.291 -1.313 1.00 90.56 78 ARG A O 1
ATOM 660 N N . SER A 1 79 ? -4.052 13.342 0.403 1.00 91.31 79 SER A N 1
ATOM 661 C CA . SER A 1 79 ? -3.255 14.014 1.441 1.00 91.31 79 SER A CA 1
ATOM 662 C C . SER A 1 79 ? -1.787 13.587 1.414 1.00 91.31 79 SER A C 1
ATOM 664 O O . SER A 1 79 ? -0.901 14.431 1.561 1.00 91.31 79 SER A O 1
ATOM 666 N N . LEU A 1 80 ? -1.513 12.304 1.169 1.00 88.56 80 LEU A N 1
ATOM 667 C CA . LEU A 1 80 ? -0.167 11.771 0.981 1.00 88.56 80 LEU A CA 1
ATOM 668 C C . LEU A 1 80 ? 0.517 12.427 -0.222 1.00 88.56 80 LEU A C 1
ATOM 670 O O . LEU A 1 80 ? 1.635 12.920 -0.101 1.00 88.56 80 LEU A O 1
ATOM 674 N N . GLU A 1 81 ? -0.163 12.491 -1.364 1.00 84.06 81 GLU A N 1
ATOM 675 C CA . GLU A 1 81 ? 0.368 13.139 -2.561 1.00 84.06 81 GLU A CA 1
ATOM 676 C C . GLU A 1 81 ? 0.634 14.633 -2.330 1.00 84.06 81 GLU A C 1
ATOM 678 O O . GLU A 1 81 ? 1.709 15.129 -2.665 1.00 84.06 81 GLU A O 1
ATOM 683 N N . ASN A 1 82 ? -0.303 15.353 -1.710 1.00 86.94 82 ASN A N 1
ATOM 684 C CA . ASN A 1 82 ? -0.169 16.785 -1.444 1.00 86.94 82 ASN A CA 1
ATOM 685 C C . ASN A 1 82 ? 0.975 17.098 -0.471 1.00 86.94 82 ASN A C 1
ATOM 687 O O . ASN A 1 82 ? 1.789 17.984 -0.738 1.00 86.94 82 ASN A O 1
ATOM 691 N N . SER A 1 83 ? 1.057 16.366 0.643 1.00 85.81 83 SER A N 1
ATOM 692 C CA . SER A 1 83 ? 2.112 16.539 1.651 1.00 85.81 83 SER A CA 1
ATOM 693 C C . SER A 1 83 ? 3.488 16.175 1.095 1.00 85.81 83 SER A C 1
ATOM 695 O O . SER A 1 83 ? 4.456 16.911 1.295 1.00 85.81 83 SER A O 1
ATOM 697 N N . PHE A 1 84 ? 3.581 15.089 0.325 1.00 80.31 84 PHE A N 1
ATOM 698 C CA . PHE A 1 84 ? 4.832 14.681 -0.298 1.00 80.31 84 PHE A CA 1
ATOM 699 C C . PHE A 1 84 ? 5.260 15.661 -1.403 1.00 80.31 84 PHE A C 1
ATOM 701 O O . PHE A 1 84 ? 6.415 16.085 -1.433 1.00 80.31 84 PHE A O 1
ATOM 708 N N . ARG A 1 85 ? 4.339 16.112 -2.269 1.00 78.81 85 ARG A N 1
ATOM 709 C CA . ARG A 1 85 ? 4.626 17.165 -3.260 1.00 78.81 85 ARG A CA 1
ATOM 710 C C . ARG A 1 85 ? 5.078 18.454 -2.585 1.00 78.81 85 ARG A C 1
ATOM 712 O O . ARG A 1 85 ? 6.023 19.063 -3.068 1.00 78.81 85 ARG A O 1
ATOM 719 N N . GLY A 1 86 ? 4.447 18.861 -1.485 1.00 77.62 86 GLY A N 1
ATOM 720 C CA . GLY A 1 86 ? 4.832 20.059 -0.737 1.00 77.62 86 GLY A CA 1
ATOM 721 C C . GLY A 1 86 ? 6.257 19.989 -0.184 1.00 77.62 86 GLY A C 1
ATOM 722 O O . GLY A 1 86 ? 7.002 20.960 -0.292 1.00 77.62 86 GLY A O 1
ATOM 723 N N . GLN A 1 87 ? 6.656 18.836 0.356 1.00 75.19 87 GLN A N 1
ATOM 724 C CA . GLN A 1 87 ? 7.972 18.654 0.976 1.00 75.19 87 GLN A CA 1
ATOM 725 C C . GLN A 1 87 ? 9.092 18.369 -0.031 1.00 75.19 87 GLN A C 1
ATOM 727 O O . GLN A 1 87 ? 10.206 18.866 0.121 1.00 75.19 87 GLN A O 1
ATOM 732 N N . TYR A 1 88 ? 8.805 17.581 -1.066 1.00 70.50 88 TYR A N 1
ATOM 733 C CA . TYR A 1 88 ? 9.836 16.977 -1.908 1.00 70.50 88 TYR A CA 1
ATOM 734 C C . TYR A 1 88 ? 9.798 17.432 -3.369 1.00 70.50 88 TYR A C 1
ATOM 736 O O . TYR A 1 88 ? 10.573 16.918 -4.177 1.00 70.50 88 TYR A O 1
ATOM 744 N N . LYS A 1 89 ? 8.974 18.438 -3.726 1.00 70.12 89 LYS A N 1
ATOM 745 C CA . LYS A 1 89 ? 8.916 19.041 -5.079 1.00 70.12 89 LYS A CA 1
ATOM 746 C C . LYS A 1 89 ? 10.289 19.230 -5.742 1.00 70.12 89 LYS A C 1
ATOM 748 O O . LYS A 1 89 ? 10.413 18.874 -6.915 1.00 70.12 89 LYS A O 1
ATOM 753 N N . PRO A 1 90 ? 11.319 19.761 -5.047 1.00 67.75 90 PRO A N 1
ATOM 754 C CA . PRO A 1 90 ? 12.624 19.992 -5.667 1.00 67.75 90 PRO A CA 1
ATOM 755 C C . PRO A 1 90 ? 13.346 18.694 -6.056 1.00 67.75 90 PRO A C 1
ATOM 757 O O . PRO A 1 90 ? 14.090 18.672 -7.034 1.00 67.75 90 PRO A O 1
ATOM 760 N N . MET A 1 91 ? 13.106 17.605 -5.320 1.00 66.56 91 MET A N 1
ATOM 761 C CA . MET A 1 91 ? 13.812 16.328 -5.472 1.00 66.56 91 MET A CA 1
ATOM 762 C C . MET A 1 91 ? 13.235 15.445 -6.580 1.00 66.56 91 MET A C 1
ATOM 764 O O . MET A 1 91 ? 13.966 14.635 -7.141 1.00 66.56 91 MET A O 1
ATOM 768 N N . TYR A 1 92 ? 11.974 15.648 -6.976 1.00 61.12 92 TYR A N 1
ATOM 769 C CA . TYR A 1 92 ? 11.335 14.894 -8.067 1.00 61.12 92 TYR A CA 1
ATOM 770 C C . TYR A 1 92 ? 12.104 14.933 -9.393 1.00 61.12 92 TYR A C 1
ATOM 772 O O . TYR A 1 92 ? 11.967 14.036 -10.222 1.00 61.12 92 TYR A O 1
ATOM 780 N N . ARG A 1 93 ? 12.900 15.985 -9.623 1.00 58.97 93 ARG A N 1
ATOM 781 C CA . ARG A 1 93 ? 13.695 16.127 -10.850 1.00 58.97 93 ARG A CA 1
ATOM 782 C C . ARG A 1 93 ? 14.948 15.250 -10.853 1.00 58.97 93 ARG A C 1
ATOM 784 O O . ARG A 1 93 ? 15.471 14.965 -11.926 1.00 58.97 93 ARG A O 1
ATOM 791 N N . THR A 1 94 ? 15.436 14.842 -9.682 1.00 59.62 94 THR A N 1
ATOM 792 C CA . THR A 1 94 ? 16.735 14.168 -9.523 1.00 59.62 94 THR A CA 1
ATOM 793 C C . THR A 1 94 ? 16.626 12.759 -8.946 1.00 59.62 94 THR A C 1
ATOM 795 O O . THR A 1 94 ? 17.484 11.928 -9.246 1.00 59.62 94 THR A O 1
ATOM 798 N N . LYS A 1 95 ? 15.578 12.466 -8.168 1.00 62.00 95 LYS A N 1
ATOM 799 C CA . LYS A 1 95 ? 15.343 11.179 -7.502 1.00 62.00 95 LYS A CA 1
ATOM 800 C C . LYS A 1 95 ? 13.889 10.752 -7.700 1.00 62.00 95 LYS A C 1
ATOM 802 O O . LYS A 1 95 ? 12.981 11.566 -7.543 1.00 62.00 95 LYS A O 1
ATOM 807 N N . GLN A 1 96 ? 13.670 9.485 -8.050 1.00 60.84 96 GLN A N 1
ATOM 808 C CA . GLN A 1 96 ? 12.334 8.892 -7.989 1.00 60.84 96 GLN A CA 1
ATOM 809 C C . GLN A 1 96 ? 12.203 8.108 -6.683 1.00 60.84 96 GLN A C 1
ATOM 811 O O . GLN A 1 96 ? 13.134 7.381 -6.339 1.00 60.84 96 GLN A O 1
ATOM 816 N N . PRO A 1 97 ? 11.096 8.268 -5.942 1.00 65.06 97 PRO A N 1
ATOM 817 C CA . PRO A 1 97 ? 10.865 7.474 -4.749 1.00 65.06 97 PRO A CA 1
ATOM 818 C C . PRO A 1 97 ? 10.679 6.003 -5.134 1.00 65.06 97 PRO A C 1
ATOM 820 O O . PRO A 1 97 ? 9.914 5.690 -6.047 1.00 65.06 97 PRO A O 1
ATOM 823 N N . ILE A 1 98 ? 11.381 5.116 -4.433 1.00 72.00 98 ILE A N 1
ATOM 824 C CA . ILE A 1 98 ? 11.148 3.672 -4.476 1.00 72.00 98 ILE A CA 1
ATOM 825 C C . ILE A 1 98 ? 10.474 3.319 -3.155 1.00 72.00 98 ILE A C 1
ATOM 827 O O . ILE A 1 98 ? 10.978 3.650 -2.082 1.00 72.00 98 ILE A O 1
ATOM 831 N N . ALA A 1 99 ? 9.313 2.677 -3.239 1.00 81.81 99 ALA A N 1
ATOM 832 C CA . ALA A 1 99 ? 8.588 2.222 -2.063 1.00 81.81 99 ALA A CA 1
ATOM 833 C C . ALA A 1 99 ? 9.360 1.098 -1.351 1.00 81.81 99 ALA A C 1
ATOM 835 O O . ALA A 1 99 ? 9.946 0.224 -1.994 1.00 81.81 99 ALA A O 1
ATOM 836 N N . TYR A 1 100 ? 9.321 1.086 -0.021 1.00 85.62 100 TYR A N 1
ATOM 837 C CA . TYR A 1 100 ? 9.821 -0.036 0.776 1.00 85.62 100 TYR A CA 1
ATOM 838 C C . TYR A 1 100 ? 8.793 -1.151 0.907 1.00 85.62 100 TYR A C 1
ATOM 840 O O . TYR A 1 100 ? 9.165 -2.303 1.132 1.00 85.62 100 TYR A O 1
ATOM 848 N N . PHE A 1 101 ? 7.509 -0.833 0.784 1.00 89.12 101 PHE A N 1
ATOM 849 C CA . PHE A 1 101 ? 6.414 -1.774 0.928 1.00 89.12 101 PHE A CA 1
ATOM 850 C C . PHE A 1 101 ? 5.546 -1.779 -0.321 1.00 89.12 101 PHE A C 1
ATOM 852 O O . PHE A 1 101 ? 5.067 -0.749 -0.786 1.00 89.12 101 PHE A O 1
ATOM 859 N N . PHE A 1 102 ? 5.285 -2.978 -0.821 1.00 90.88 102 PHE A N 1
ATOM 860 C CA . PHE A 1 102 ? 4.453 -3.226 -1.984 1.00 90.88 102 PHE A CA 1
ATOM 861 C C . PHE A 1 102 ? 3.232 -4.051 -1.604 1.00 90.88 102 PHE A C 1
ATOM 863 O O . PHE A 1 102 ? 3.254 -4.834 -0.647 1.00 90.88 102 PHE A O 1
ATOM 870 N N . LEU A 1 103 ? 2.165 -3.888 -2.378 1.00 91.12 103 LEU A N 1
ATOM 871 C CA . LEU A 1 103 ? 0.942 -4.653 -2.206 1.00 91.12 103 LEU A CA 1
ATOM 872 C C . LEU A 1 103 ? 1.096 -6.068 -2.788 1.00 91.12 103 LEU A C 1
ATOM 874 O O . LEU A 1 103 ? 1.243 -6.263 -3.993 1.00 91.12 103 LEU A O 1
ATOM 878 N N . GLY A 1 104 ? 1.048 -7.062 -1.911 1.00 93.06 104 GLY A N 1
ATOM 879 C CA . GLY A 1 104 ? 1.034 -8.490 -2.208 1.00 93.06 104 GLY A CA 1
ATOM 880 C C . GLY A 1 104 ? -0.366 -9.098 -2.176 1.00 93.06 104 GLY A C 1
ATOM 881 O O . GLY A 1 104 ? -1.346 -8.448 -1.821 1.00 93.06 104 GLY A O 1
ATOM 882 N N . LYS A 1 105 ? -0.452 -10.383 -2.529 1.00 91.69 105 LYS A N 1
ATOM 883 C CA . LYS A 1 105 ? -1.720 -11.136 -2.653 1.00 91.69 105 LYS A CA 1
ATOM 884 C C . LYS A 1 105 ? -2.343 -11.584 -1.321 1.00 91.69 105 LYS A C 1
ATOM 886 O O . LYS A 1 105 ? -3.405 -12.198 -1.324 1.00 91.69 105 LYS A O 1
ATOM 891 N N . GLY A 1 106 ? -1.660 -11.347 -0.203 1.00 90.25 106 GLY A N 1
ATOM 892 C CA . GLY A 1 106 ? -2.141 -11.706 1.131 1.00 90.25 106 GLY A CA 1
ATOM 893 C C . GLY A 1 106 ? -3.267 -10.797 1.636 1.00 90.25 106 GLY A C 1
ATOM 894 O O . GLY A 1 106 ? -3.705 -9.873 0.957 1.00 90.25 106 GLY A O 1
ATOM 895 N N . ASN A 1 107 ? -3.692 -11.030 2.876 1.00 88.69 107 ASN A N 1
ATOM 896 C CA . ASN A 1 107 ? -4.639 -10.189 3.612 1.00 88.69 107 ASN A CA 1
ATOM 897 C C . ASN A 1 107 ? -3.987 -9.579 4.865 1.00 88.69 107 ASN A C 1
ATOM 899 O O . ASN A 1 107 ? -2.932 -10.028 5.329 1.00 88.69 107 ASN A O 1
ATOM 903 N N . ASN A 1 108 ? -4.601 -8.553 5.444 1.00 88.50 108 ASN A N 1
ATOM 904 C CA . ASN A 1 108 ? -4.105 -7.852 6.625 1.00 88.50 108 ASN A CA 1
ATOM 905 C C . ASN A 1 108 ? -2.617 -7.476 6.483 1.00 88.50 108 ASN A C 1
ATOM 907 O O . ASN A 1 108 ? -2.218 -6.871 5.495 1.00 88.50 108 ASN A O 1
ATOM 911 N N . MET A 1 109 ? -1.761 -7.847 7.440 1.00 88.25 109 MET A N 1
ATOM 912 C CA . MET A 1 109 ? -0.324 -7.563 7.358 1.00 88.25 109 MET A CA 1
ATOM 913 C C . MET A 1 109 ? 0.417 -8.483 6.375 1.00 88.25 109 MET A C 1
ATOM 915 O O . MET A 1 109 ? 1.460 -8.086 5.865 1.00 88.25 109 MET A O 1
ATOM 919 N N . THR A 1 110 ? -0.106 -9.678 6.054 1.00 90.19 110 THR A N 1
ATOM 920 C CA . THR A 1 110 ? 0.551 -10.613 5.108 1.00 90.19 110 THR A CA 1
ATOM 921 C C . THR A 1 110 ? 0.600 -10.068 3.682 1.00 90.19 110 THR A C 1
ATOM 923 O O . THR A 1 110 ? 1.424 -10.504 2.880 1.00 90.19 110 THR A O 1
ATOM 926 N N . ARG A 1 111 ? -0.265 -9.098 3.363 1.00 92.06 111 ARG A N 1
ATOM 927 C CA . ARG A 1 111 ? -0.262 -8.402 2.074 1.00 92.06 111 ARG A CA 1
ATOM 928 C C . ARG A 1 111 ? 0.930 -7.463 1.908 1.00 92.06 111 ARG A C 1
ATOM 930 O O . ARG A 1 111 ? 1.196 -7.045 0.794 1.00 92.06 111 ARG A O 1
ATOM 937 N N . LEU A 1 112 ? 1.609 -7.073 2.987 1.00 91.94 112 LEU A N 1
ATOM 938 C CA . LEU A 1 112 ? 2.717 -6.129 2.909 1.00 91.94 112 LEU A CA 1
ATOM 939 C C . LEU A 1 112 ? 3.986 -6.875 2.501 1.00 91.94 112 LEU A C 1
ATOM 941 O O . LEU A 1 112 ? 4.514 -7.703 3.246 1.00 91.94 112 LEU A O 1
ATOM 945 N N . VAL A 1 113 ? 4.481 -6.571 1.307 1.00 91.19 113 VAL A N 1
ATOM 946 C CA . VAL A 1 113 ? 5.714 -7.141 0.769 1.00 91.19 113 VAL A CA 1
ATOM 947 C C . VAL A 1 113 ? 6.824 -6.110 0.896 1.00 91.19 113 VAL A C 1
ATOM 949 O O . VAL A 1 113 ? 6.810 -5.092 0.216 1.00 91.19 113 VAL A O 1
ATOM 952 N N . HIS A 1 114 ? 7.801 -6.375 1.759 1.00 91.12 114 HIS A N 1
ATOM 953 C CA . HIS A 1 114 ? 8.973 -5.513 1.897 1.00 91.12 114 HIS A CA 1
ATOM 954 C C . HIS A 1 114 ? 9.898 -5.623 0.669 1.00 91.12 114 HIS A C 1
ATOM 956 O O . HIS A 1 114 ? 10.101 -6.727 0.158 1.00 91.12 114 HIS A O 1
ATOM 962 N N . LYS A 1 115 ? 10.528 -4.516 0.253 1.00 89.12 115 LYS A N 1
ATOM 963 C CA . LYS A 1 115 ? 11.490 -4.429 -0.862 1.00 89.12 115 LYS A CA 1
ATOM 964 C C . LYS A 1 115 ? 12.568 -5.503 -0.771 1.00 89.12 115 LYS A C 1
ATOM 966 O O . LYS A 1 115 ? 12.812 -6.214 -1.733 1.00 89.12 115 LYS A O 1
ATOM 971 N N . GLY A 1 116 ? 13.115 -5.729 0.423 1.00 88.50 116 GLY A N 1
ATOM 972 C CA . GLY A 1 116 ? 14.112 -6.779 0.651 1.00 88.50 116 GLY A CA 1
ATOM 973 C C . GLY A 1 116 ? 13.636 -8.201 0.312 1.00 88.50 116 GLY A C 1
ATOM 974 O O . GLY A 1 116 ? 14.468 -9.067 0.079 1.00 88.50 116 GLY A O 1
ATOM 975 N N . LYS A 1 117 ? 12.323 -8.475 0.263 1.00 89.75 117 LYS A N 1
ATOM 976 C CA . LYS A 1 117 ? 11.775 -9.761 -0.207 1.00 89.75 117 LYS A CA 1
ATOM 977 C C . LYS A 1 117 ? 11.748 -9.845 -1.736 1.00 89.75 117 LYS A C 1
ATOM 979 O O . LYS A 1 117 ? 11.985 -10.920 -2.271 1.00 89.75 117 LYS A O 1
ATOM 984 N N . ILE A 1 118 ? 11.507 -8.724 -2.415 1.00 90.88 118 ILE A N 1
ATOM 985 C CA . ILE A 1 118 ? 11.653 -8.599 -3.873 1.00 90.88 118 ILE A CA 1
ATOM 986 C C . ILE A 1 118 ? 13.130 -8.733 -4.243 1.00 90.88 118 ILE A C 1
ATOM 988 O O . ILE A 1 118 ? 13.467 -9.482 -5.152 1.00 90.88 118 ILE A O 1
ATOM 992 N N . ASP A 1 119 ? 14.021 -8.097 -3.477 1.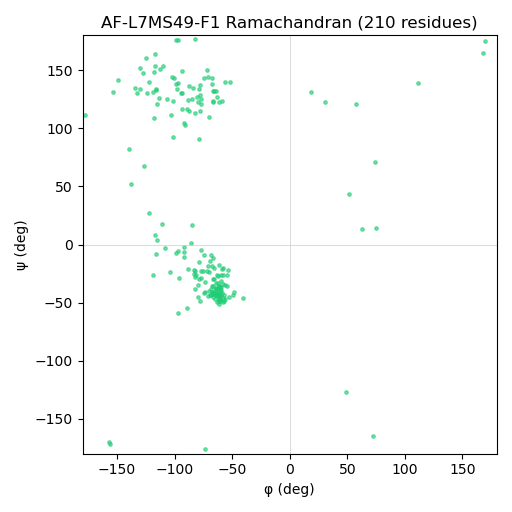00 90.94 119 ASP A N 1
ATOM 993 C CA . ASP A 1 119 ? 15.460 -8.161 -3.726 1.00 90.94 119 ASP A CA 1
ATOM 994 C C . ASP A 1 119 ? 15.998 -9.602 -3.665 1.00 90.94 119 ASP A C 1
ATOM 996 O O . ASP A 1 119 ? 16.896 -9.987 -4.413 1.00 90.94 119 ASP A O 1
ATOM 1000 N N . GLN A 1 120 ? 15.384 -10.449 -2.834 1.00 90.94 120 GLN A N 1
ATOM 1001 C CA . GLN A 1 120 ? 15.726 -11.867 -2.745 1.00 90.94 120 GLN A CA 1
ATOM 1002 C C . GLN A 1 120 ? 15.373 -12.681 -3.998 1.00 90.94 120 GLN A C 1
ATOM 1004 O O . GLN A 1 120 ? 15.936 -13.761 -4.171 1.00 90.94 120 GLN A O 1
ATOM 1009 N N . CYS A 1 121 ? 14.497 -12.189 -4.877 1.00 90.69 121 CYS A N 1
ATOM 1010 C CA . CYS A 1 121 ? 14.239 -12.814 -6.176 1.00 90.69 121 CYS A CA 1
ATOM 1011 C C . CYS A 1 121 ? 15.436 -12.683 -7.135 1.00 90.69 121 CYS A C 1
ATOM 1013 O O . CYS A 1 121 ? 15.503 -13.414 -8.115 1.00 90.69 121 CYS A O 1
ATOM 1015 N N . PHE A 1 122 ? 16.402 -11.807 -6.831 1.00 90.00 122 PHE A N 1
ATOM 1016 C CA . PHE A 1 122 ? 17.554 -11.496 -7.683 1.00 90.00 122 PHE A CA 1
ATOM 1017 C C . PHE A 1 122 ? 18.897 -11.755 -6.991 1.00 90.00 122 PHE A C 1
ATOM 1019 O O . PHE A 1 122 ? 19.892 -11.124 -7.332 1.00 90.00 122 PHE A O 1
ATOM 1026 N N . ARG A 1 123 ? 18.966 -12.682 -6.020 1.00 78.62 123 ARG A N 1
ATOM 1027 C CA . ARG A 1 123 ? 20.200 -12.964 -5.243 1.00 78.62 123 ARG A CA 1
ATOM 1028 C C . ARG A 1 123 ? 21.435 -13.287 -6.096 1.00 78.62 123 ARG A C 1
ATOM 1030 O O . ARG A 1 123 ? 22.548 -13.123 -5.612 1.00 78.62 123 ARG A O 1
ATOM 1037 N N . ASN A 1 124 ? 21.241 -13.727 -7.339 1.00 79.69 124 ASN A N 1
ATOM 1038 C CA . ASN A 1 124 ? 22.318 -14.065 -8.270 1.00 79.69 124 ASN A CA 1
ATOM 1039 C C . ASN A 1 124 ? 22.748 -12.886 -9.167 1.00 79.69 124 ASN A C 1
ATOM 1041 O O . ASN A 1 124 ? 23.662 -13.042 -9.972 1.00 79.69 124 ASN A O 1
ATOM 1045 N N . THR A 1 125 ? 22.106 -11.721 -9.051 1.00 79.38 125 THR A N 1
ATOM 1046 C CA . THR A 1 125 ? 22.389 -10.539 -9.871 1.00 79.38 125 THR A CA 1
ATOM 1047 C C . THR A 1 125 ? 23.241 -9.543 -9.091 1.00 79.38 125 THR A C 1
ATOM 1049 O O . THR A 1 125 ? 22.848 -9.074 -8.025 1.00 79.38 125 THR A O 1
ATOM 1052 N N . SER A 1 126 ? 24.398 -9.176 -9.643 1.00 72.44 126 SER A N 1
ATOM 1053 C CA . SER A 1 126 ? 25.343 -8.245 -9.011 1.00 72.44 126 SER A CA 1
ATOM 1054 C C . SER A 1 126 ? 24.870 -6.787 -8.994 1.00 72.44 126 SER A C 1
ATOM 1056 O O . SER A 1 126 ? 25.308 -6.027 -8.134 1.00 72.44 126 SER A O 1
ATOM 1058 N N . ASP A 1 127 ? 23.962 -6.394 -9.894 1.00 83.12 127 ASP A N 1
ATOM 1059 C CA . ASP A 1 127 ? 23.466 -5.017 -9.999 1.00 83.12 127 ASP A CA 1
ATOM 1060 C C . ASP A 1 127 ? 21.935 -4.930 -9.951 1.00 83.12 127 ASP A C 1
ATOM 1062 O O . ASP A 1 127 ? 21.256 -4.577 -10.916 1.00 83.12 127 ASP A O 1
ATOM 1066 N N . ILE A 1 128 ? 21.366 -5.248 -8.790 1.00 84.31 128 ILE A N 1
ATOM 1067 C CA . ILE A 1 128 ? 19.924 -5.110 -8.567 1.00 84.31 128 ILE A CA 1
ATOM 1068 C C . ILE A 1 128 ? 19.435 -3.660 -8.679 1.00 84.31 128 ILE A C 1
ATOM 1070 O O . ILE A 1 128 ? 18.284 -3.418 -9.039 1.00 84.31 128 ILE A O 1
ATOM 1074 N N . ASN A 1 129 ? 20.307 -2.688 -8.403 1.00 82.00 129 ASN A N 1
ATOM 1075 C CA . ASN A 1 129 ? 19.962 -1.279 -8.531 1.00 82.00 129 ASN A CA 1
ATOM 1076 C C . ASN A 1 129 ? 19.664 -0.952 -9.991 1.00 82.00 129 ASN A C 1
ATOM 1078 O O . ASN A 1 129 ? 18.638 -0.338 -10.250 1.00 82.00 129 ASN A O 1
ATOM 1082 N N . SER A 1 130 ? 20.471 -1.444 -10.939 1.00 81.88 130 SER A N 1
ATOM 1083 C CA . SER A 1 130 ? 20.170 -1.307 -12.369 1.00 81.88 130 SER A CA 1
ATOM 1084 C C . SER A 1 130 ? 18.820 -1.915 -12.756 1.00 81.88 130 SER A C 1
ATOM 1086 O O . SER A 1 130 ? 18.132 -1.346 -13.591 1.00 81.88 130 SER A O 1
ATOM 1088 N N . LEU A 1 131 ? 18.386 -3.011 -12.120 1.00 83.62 131 LEU A N 1
ATOM 1089 C CA . LEU A 1 131 ? 17.083 -3.629 -12.394 1.00 83.62 131 LEU A CA 1
ATOM 1090 C C . LEU A 1 131 ? 15.924 -2.809 -11.823 1.00 83.62 131 LEU A C 1
ATOM 1092 O O . LEU A 1 131 ? 14.895 -2.659 -12.482 1.00 83.62 131 LEU A O 1
ATOM 1096 N N . TRP A 1 132 ? 16.072 -2.268 -10.611 1.00 82.88 132 TRP A N 1
ATOM 1097 C CA . TRP A 1 132 ? 15.134 -1.286 -10.052 1.00 82.88 132 TRP A CA 1
ATOM 1098 C C . TRP A 1 132 ? 15.103 -0.007 -10.872 1.00 82.88 132 TRP A C 1
ATOM 1100 O O . TRP A 1 132 ? 14.100 0.694 -10.858 1.00 82.88 132 TRP A O 1
ATOM 1110 N N . GLN A 1 133 ? 16.203 0.275 -11.566 1.00 76.06 133 GLN A N 1
ATOM 1111 C CA . GLN A 1 133 ? 16.379 1.374 -12.487 1.00 76.06 133 GLN A CA 1
ATOM 1112 C C . GLN A 1 133 ? 16.033 1.027 -13.932 1.00 76.06 133 GLN A C 1
ATOM 1114 O O . GLN A 1 133 ? 15.984 1.914 -14.747 1.00 76.06 133 GLN A O 1
ATOM 1119 N N . SER A 1 134 ? 15.814 -0.197 -14.361 1.00 76.19 134 SER A N 1
ATOM 1120 C CA . SER A 1 134 ? 15.289 -0.474 -15.707 1.00 76.19 134 SER A CA 1
ATOM 1121 C C . SER A 1 134 ? 13.820 -0.860 -15.619 1.00 76.19 134 SER A C 1
ATOM 1123 O O . SER A 1 134 ? 13.040 -0.669 -16.554 1.00 76.19 134 SER A O 1
ATOM 1125 N N . GLY A 1 135 ? 13.434 -1.356 -14.441 1.00 77.81 135 GLY A N 1
ATOM 1126 C CA . GLY A 1 135 ? 12.172 -2.006 -14.124 1.00 77.81 135 GLY A CA 1
ATOM 1127 C C . GLY A 1 135 ? 12.029 -3.390 -14.632 1.00 77.81 135 GLY A C 1
ATOM 1128 O O . GLY A 1 135 ? 10.918 -3.914 -14.634 1.00 77.81 135 GLY A O 1
ATOM 1129 N N . ASP A 1 136 ? 13.133 -3.982 -15.044 1.00 83.50 136 ASP A N 1
ATOM 1130 C CA . ASP A 1 136 ? 13.153 -5.400 -15.310 1.00 83.50 136 ASP A CA 1
ATOM 1131 C C . ASP A 1 136 ? 12.817 -6.189 -14.030 1.00 83.50 136 ASP A C 1
ATOM 1133 O O . ASP A 1 136 ? 12.321 -7.308 -14.136 1.00 83.50 136 ASP A O 1
ATOM 1137 N N . VAL A 1 137 ? 12.908 -5.565 -12.838 1.00 85.25 137 VAL A N 1
ATOM 1138 C CA . VAL A 1 137 ? 12.322 -6.091 -11.588 1.00 85.25 137 VAL A CA 1
ATOM 1139 C C . VAL A 1 137 ? 10.861 -6.523 -11.764 1.00 85.25 137 VAL A C 1
ATOM 1141 O O . VAL A 1 137 ? 10.476 -7.575 -11.261 1.00 85.25 137 VAL A O 1
ATOM 1144 N N . TRP A 1 138 ? 10.039 -5.767 -12.500 1.00 85.50 138 TRP A N 1
ATOM 1145 C CA . TRP A 1 138 ? 8.615 -6.091 -12.678 1.00 85.50 138 TRP A CA 1
ATOM 1146 C C . TRP A 1 138 ? 8.356 -7.185 -13.714 1.00 85.50 138 TRP A C 1
ATOM 1148 O O . TRP A 1 138 ? 7.252 -7.736 -13.766 1.00 85.50 138 TRP A O 1
ATOM 1158 N N . LYS A 1 139 ? 9.349 -7.507 -14.549 1.00 85.94 139 LYS A N 1
ATOM 1159 C CA . LYS A 1 139 ? 9.265 -8.582 -15.547 1.00 85.94 139 LYS A CA 1
ATOM 1160 C C . LYS A 1 139 ? 9.556 -9.951 -14.935 1.00 85.94 139 LYS A C 1
ATOM 1162 O O . LYS A 1 139 ? 9.096 -10.956 -15.469 1.00 85.94 139 LYS A O 1
ATOM 1167 N N . GLU A 1 140 ? 10.272 -9.985 -13.813 1.00 89.25 140 GLU A N 1
ATOM 1168 C CA . GLU A 1 140 ? 10.625 -11.216 -13.112 1.00 89.25 140 GLU A CA 1
ATOM 1169 C C . GLU A 1 140 ? 9.386 -11.960 -12.605 1.00 89.25 140 GLU A C 1
ATOM 1171 O O . GLU A 1 140 ? 8.553 -11.425 -11.864 1.00 89.25 140 GLU A O 1
ATOM 1176 N N . ARG A 1 141 ? 9.285 -13.239 -12.968 1.00 91.44 141 ARG A N 1
ATOM 1177 C CA . ARG A 1 141 ? 8.120 -14.070 -12.656 1.00 91.44 141 ARG A CA 1
ATOM 1178 C C . ARG A 1 141 ? 7.909 -14.212 -11.152 1.00 91.44 141 ARG A C 1
ATOM 1180 O O . ARG A 1 141 ? 6.779 -14.072 -10.688 1.00 91.44 141 ARG A O 1
ATOM 1187 N N . ASN A 1 142 ? 8.981 -14.414 -10.386 1.00 92.25 142 ASN A N 1
ATOM 1188 C CA . ASN A 1 142 ? 8.890 -14.542 -8.930 1.00 92.25 142 ASN A CA 1
ATOM 1189 C C . ASN A 1 142 ? 8.310 -13.275 -8.273 1.00 92.25 142 ASN A C 1
ATOM 1191 O O . ASN A 1 142 ? 7.509 -13.361 -7.341 1.00 92.25 142 ASN A O 1
ATOM 1195 N N . VAL A 1 143 ? 8.651 -12.092 -8.797 1.00 91.00 143 VAL A N 1
ATOM 1196 C CA . VAL A 1 143 ? 8.104 -10.810 -8.324 1.00 91.00 143 VAL A CA 1
ATOM 1197 C C . VAL A 1 143 ? 6.619 -10.700 -8.662 1.00 91.00 143 VAL A C 1
ATOM 1199 O O . VAL A 1 143 ? 5.805 -10.336 -7.814 1.00 91.00 143 VAL A O 1
ATOM 1202 N N . GLN A 1 144 ? 6.233 -11.082 -9.877 1.00 90.50 144 GLN A N 1
ATOM 1203 C CA . GLN A 1 144 ? 4.833 -11.078 -10.303 1.00 90.50 144 GLN A CA 1
ATOM 1204 C C . GLN A 1 144 ? 3.960 -12.091 -9.543 1.00 90.50 144 GLN A C 1
ATOM 1206 O O . GLN A 1 144 ? 2.751 -11.893 -9.383 1.00 90.50 144 GLN A O 1
ATOM 1211 N N . GLU A 1 145 ? 4.545 -13.200 -9.095 1.00 92.94 145 GLU A N 1
ATOM 1212 C CA . GLU A 1 145 ? 3.868 -14.187 -8.258 1.00 92.94 145 GLU A CA 1
ATOM 1213 C C . GLU A 1 145 ? 3.682 -13.675 -6.822 1.00 92.94 145 GLU A C 1
ATOM 1215 O O . GLU A 1 145 ? 2.641 -13.948 -6.218 1.00 92.94 145 GLU A O 1
ATOM 1220 N N . LEU A 1 146 ? 4.620 -12.864 -6.326 1.00 92.56 146 LEU A N 1
ATOM 1221 C CA . LEU A 1 146 ? 4.598 -12.254 -4.998 1.00 92.56 146 LEU A CA 1
ATOM 1222 C C . LEU A 1 146 ? 3.602 -11.086 -4.877 1.00 92.56 146 LEU A C 1
ATOM 1224 O O . LEU A 1 146 ? 2.909 -10.961 -3.861 1.00 92.56 146 LEU A O 1
ATOM 1228 N N . LEU A 1 147 ? 3.531 -10.229 -5.897 1.00 91.12 147 LEU A N 1
ATOM 1229 C CA . LEU A 1 147 ? 2.777 -8.973 -5.858 1.00 91.12 147 LEU A CA 1
ATOM 1230 C C . LEU A 1 147 ? 1.349 -9.100 -6.397 1.00 91.12 147 LEU A C 1
ATOM 1232 O O . LEU A 1 147 ? 1.055 -9.899 -7.289 1.00 91.12 147 LEU A O 1
ATOM 1236 N N . LEU A 1 148 ? 0.441 -8.288 -5.858 1.00 90.50 148 LEU A N 1
ATOM 1237 C CA . LEU A 1 148 ? -0.929 -8.201 -6.347 1.00 90.50 148 LEU A CA 1
ATOM 1238 C C . LEU A 1 148 ? -0.975 -7.318 -7.596 1.00 90.50 148 LEU A C 1
ATOM 1240 O O . LEU A 1 148 ? -0.595 -6.150 -7.554 1.00 90.50 148 LEU A O 1
ATOM 1244 N N . ARG A 1 149 ? -1.479 -7.878 -8.698 1.00 88.88 149 ARG A N 1
ATOM 1245 C CA . ARG A 1 149 ? -1.758 -7.123 -9.923 1.00 88.88 149 ARG A CA 1
ATOM 1246 C C . ARG A 1 149 ? -3.128 -6.479 -9.821 1.00 88.88 149 ARG A C 1
ATOM 1248 O O . ARG A 1 149 ? -4.123 -7.175 -9.613 1.00 88.88 149 ARG A O 1
ATOM 1255 N N . LEU A 1 150 ? -3.178 -5.168 -10.010 1.00 86.56 150 LEU A N 1
ATOM 1256 C CA . LEU A 1 150 ? -4.417 -4.407 -10.017 1.00 86.56 150 LEU A CA 1
ATOM 1257 C C . LEU A 1 150 ? -4.756 -3.895 -11.415 1.00 86.56 150 LEU A C 1
ATOM 1259 O O . LEU A 1 150 ? -3.887 -3.682 -12.264 1.00 86.56 150 LEU A O 1
ATOM 1263 N N . LYS A 1 151 ? -6.055 -3.688 -11.626 1.00 87.25 151 LYS A N 1
ATOM 1264 C CA . LYS A 1 151 ? -6.599 -3.007 -12.798 1.00 87.25 151 LYS A CA 1
ATOM 1265 C C . LYS A 1 151 ? -6.980 -1.589 -12.404 1.00 87.25 151 LYS A C 1
ATOM 1267 O O . LYS A 1 151 ? -7.470 -1.365 -11.300 1.00 87.25 151 LYS A O 1
ATOM 1272 N N . GLY A 1 152 ? -6.781 -0.653 -13.315 1.00 87.31 152 GLY A N 1
ATOM 1273 C CA . GLY A 1 152 ? -7.091 0.748 -13.093 1.00 87.31 152 GLY A CA 1
ATOM 1274 C C . GLY A 1 152 ? -7.314 1.494 -14.395 1.00 87.31 152 GLY A C 1
ATOM 1275 O O . GLY A 1 152 ? -7.403 0.900 -15.474 1.00 87.31 152 GLY A O 1
ATOM 1276 N N . ARG A 1 153 ? -7.388 2.815 -14.281 1.00 88.38 153 ARG A N 1
ATOM 1277 C CA . ARG A 1 153 ? -7.437 3.728 -15.419 1.00 88.38 153 ARG A CA 1
ATOM 1278 C C . ARG A 1 153 ? -6.288 4.724 -15.348 1.00 88.38 153 ARG A C 1
ATOM 1280 O O . ARG A 1 153 ? -5.954 5.203 -14.267 1.00 88.38 153 ARG A O 1
ATOM 1287 N N . ALA A 1 154 ? -5.692 5.018 -16.492 1.00 83.50 154 ALA A N 1
ATOM 1288 C CA . ALA A 1 154 ? -4.772 6.125 -16.663 1.00 83.50 154 ALA A CA 1
ATOM 1289 C C . ALA A 1 154 ? -5.542 7.332 -17.190 1.00 83.50 154 ALA A C 1
ATOM 1291 O O . ALA A 1 154 ? -6.293 7.217 -18.158 1.00 83.50 154 ALA A O 1
ATOM 1292 N N . GLU A 1 155 ? -5.358 8.475 -16.542 1.00 82.69 155 GLU A N 1
ATOM 1293 C CA . GLU A 1 155 ? -5.989 9.735 -16.916 1.00 82.69 155 GLU A CA 1
ATOM 1294 C C . GLU A 1 155 ? -5.096 10.891 -16.440 1.00 82.69 155 GLU A C 1
ATOM 1296 O O . GLU A 1 155 ? -4.650 10.904 -15.294 1.00 82.69 155 GLU A O 1
ATOM 1301 N N . ASN A 1 156 ? -4.812 11.868 -17.309 1.00 76.81 156 ASN A N 1
ATOM 1302 C CA . ASN A 1 156 ? -4.051 13.081 -16.967 1.00 76.81 156 ASN A CA 1
ATOM 1303 C C . ASN A 1 156 ? -2.694 12.818 -16.270 1.00 76.81 156 ASN A C 1
ATOM 1305 O O . ASN A 1 156 ? -2.342 13.501 -15.309 1.00 76.81 156 ASN A O 1
ATOM 1309 N N . ASN A 1 157 ? -1.920 11.840 -16.756 1.00 71.81 15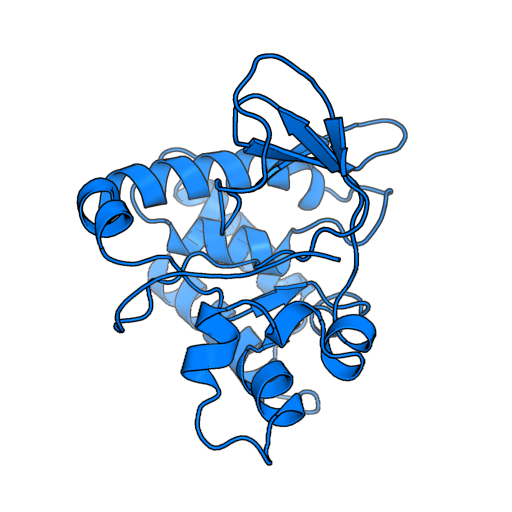7 ASN A N 1
ATOM 1310 C CA . ASN A 1 157 ? -0.643 11.394 -16.170 1.00 71.81 157 ASN A CA 1
ATOM 1311 C C . ASN A 1 157 ? -0.745 10.805 -14.747 1.00 71.81 157 ASN A C 1
ATOM 1313 O O . ASN A 1 157 ? 0.279 10.616 -14.090 1.00 71.81 157 ASN A O 1
ATOM 1317 N N . CYS A 1 158 ? -1.950 10.488 -14.280 1.00 76.12 158 CYS A N 1
ATOM 1318 C CA . CYS A 1 158 ? -2.199 9.795 -13.024 1.00 76.12 158 CYS A CA 1
ATOM 1319 C C . CYS A 1 158 ? -2.780 8.406 -13.296 1.00 76.12 158 CYS A C 1
ATOM 1321 O O . CYS A 1 158 ? -3.468 8.181 -14.295 1.00 76.12 158 CYS A O 1
ATOM 1323 N N . LEU A 1 159 ? -2.513 7.473 -12.385 1.00 82.44 159 LEU A N 1
ATOM 1324 C CA . LEU A 1 159 ? -3.194 6.186 -12.346 1.00 82.44 159 LEU A CA 1
ATOM 1325 C C . LEU A 1 159 ? -4.271 6.233 -11.271 1.00 82.44 159 LEU A C 1
ATOM 1327 O O . LEU A 1 159 ? -4.082 6.817 -10.209 1.00 82.44 159 LEU A O 1
ATOM 1331 N N . TYR A 1 160 ? -5.395 5.589 -11.537 1.00 86.62 160 TYR A N 1
ATOM 1332 C CA . TYR A 1 160 ? -6.511 5.509 -10.613 1.00 86.62 160 TYR A CA 1
ATOM 1333 C C . TYR A 1 160 ? -6.951 4.063 -10.473 1.00 86.62 160 TYR A C 1
ATOM 1335 O O . TYR A 1 160 ? -7.120 3.359 -11.473 1.00 86.62 160 TYR A O 1
ATOM 1343 N N . ILE A 1 161 ? -7.165 3.633 -9.234 1.00 90.38 161 ILE A N 1
ATOM 1344 C CA . ILE A 1 161 ? -7.712 2.313 -8.928 1.00 90.38 161 ILE A CA 1
ATOM 1345 C C . ILE A 1 161 ? -9.082 2.487 -8.293 1.00 90.38 161 ILE A C 1
ATOM 1347 O O . ILE A 1 161 ? -9.243 3.215 -7.313 1.00 90.38 161 ILE A O 1
ATOM 1351 N N . GLU A 1 162 ? -10.068 1.816 -8.876 1.00 93.12 162 GLU A N 1
ATOM 1352 C CA . GLU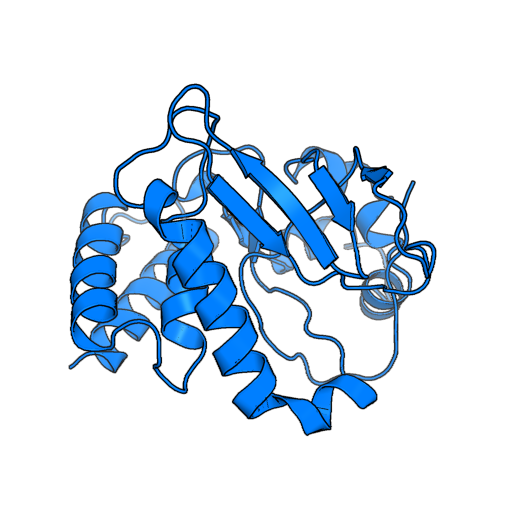 A 1 162 ? -11.443 1.822 -8.396 1.00 93.12 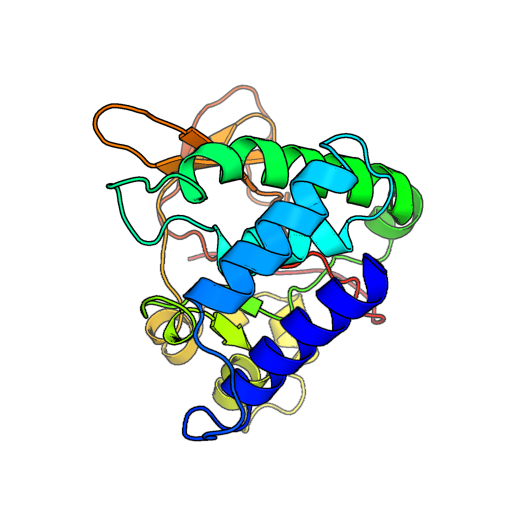162 GLU A CA 1
ATOM 1353 C C . GLU A 1 162 ? -11.682 0.637 -7.462 1.00 93.12 162 GLU A C 1
ATOM 1355 O O . GLU A 1 162 ? -11.381 -0.514 -7.792 1.00 93.12 162 GLU A O 1
ATOM 1360 N N . TYR A 1 163 ? -12.265 0.932 -6.305 1.00 93.38 163 TYR A N 1
ATOM 1361 C CA . TYR A 1 163 ? -12.751 -0.069 -5.366 1.00 93.38 163 TYR A CA 1
ATOM 1362 C C . TYR A 1 163 ? -14.184 0.246 -4.957 1.00 93.38 163 TYR A C 1
ATOM 1364 O O . TYR A 1 163 ? -14.570 1.411 -4.895 1.00 93.38 163 TYR A O 1
ATOM 1372 N N . GLY A 1 164 ? -14.942 -0.790 -4.611 1.00 89.94 164 GLY A N 1
ATOM 1373 C CA . GLY A 1 164 ? -16.309 -0.666 -4.124 1.00 89.94 164 GLY A CA 1
ATOM 1374 C C . GLY A 1 164 ? -17.334 -1.202 -5.116 1.00 89.94 164 GLY A C 1
ATOM 1375 O O . GLY A 1 164 ? -17.244 -0.971 -6.322 1.00 89.94 164 GLY A O 1
ATOM 1376 N N . VAL A 1 165 ? -18.340 -1.904 -4.593 1.00 86.44 165 VAL A N 1
ATOM 1377 C CA . VAL A 1 165 ? -19.511 -2.336 -5.375 1.00 86.44 165 VAL A CA 1
ATOM 1378 C C . VAL A 1 165 ? -20.605 -1.265 -5.334 1.00 86.44 165 VAL A C 1
ATOM 1380 O O . VAL A 1 165 ? -21.019 -0.778 -6.383 1.00 86.44 165 VAL A O 1
ATOM 1383 N N . ASN A 1 166 ? -21.012 -0.861 -4.124 1.00 85.06 166 ASN A N 1
ATOM 1384 C CA . ASN A 1 166 ? -22.072 0.130 -3.897 1.00 85.06 166 ASN A CA 1
ATOM 1385 C C . ASN A 1 166 ? -21.484 1.527 -3.655 1.00 85.06 166 ASN A C 1
ATOM 1387 O O . ASN A 1 166 ? -21.722 2.450 -4.426 1.00 85.06 166 ASN A O 1
ATOM 1391 N N . ASP A 1 167 ? -20.650 1.652 -2.620 1.00 86.62 167 ASP A N 1
ATOM 1392 C CA . ASP A 1 167 ? -19.903 2.874 -2.328 1.00 86.62 167 ASP A CA 1
ATOM 1393 C C . ASP A 1 167 ? -18.550 2.792 -3.029 1.00 86.62 167 ASP A C 1
ATOM 1395 O O . ASP A 1 167 ? -17.665 2.064 -2.576 1.00 86.62 167 ASP A O 1
ATOM 1399 N N . LYS A 1 168 ? -18.392 3.495 -4.150 1.00 92.31 168 LYS A N 1
ATOM 1400 C CA . LYS A 1 168 ? -17.137 3.488 -4.908 1.00 92.31 168 LYS A CA 1
ATOM 1401 C C . LYS A 1 168 ? -16.175 4.549 -4.394 1.00 92.31 168 LYS A C 1
ATOM 1403 O O . LYS A 1 168 ? -16.565 5.694 -4.182 1.00 92.31 168 LYS A O 1
ATOM 1408 N N . ILE A 1 169 ? -14.909 4.175 -4.269 1.00 94.25 169 ILE A N 1
ATOM 1409 C CA . ILE A 1 169 ? -13.793 5.097 -4.056 1.00 94.25 169 ILE A CA 1
ATOM 1410 C C . ILE A 1 169 ? -12.824 4.996 -5.227 1.00 94.25 169 ILE A C 1
ATOM 1412 O O . ILE A 1 169 ? -12.651 3.927 -5.821 1.00 94.25 169 ILE A O 1
ATOM 1416 N N . THR A 1 170 ? -12.168 6.108 -5.543 1.00 93.75 170 THR A N 1
ATOM 1417 C CA . THR A 1 170 ? -11.124 6.146 -6.570 1.00 93.75 170 THR A CA 1
ATOM 1418 C C . THR A 1 170 ? -9.811 6.559 -5.925 1.00 93.75 170 THR A C 1
ATOM 1420 O O . THR A 1 170 ? -9.626 7.716 -5.557 1.00 93.75 170 THR A O 1
ATOM 1423 N N . ILE A 1 171 ? -8.876 5.621 -5.798 1.00 91.50 171 ILE A N 1
ATOM 1424 C CA . ILE A 1 171 ? -7.579 5.890 -5.178 1.00 91.50 171 ILE A CA 1
ATOM 1425 C C . ILE A 1 171 ? -6.596 6.368 -6.258 1.00 91.50 171 ILE A C 1
ATOM 1427 O O . ILE A 1 171 ? -6.307 5.596 -7.178 1.00 91.50 171 ILE A O 1
ATOM 1431 N N . PRO A 1 172 ? -6.081 7.612 -6.177 1.00 87.38 172 PRO A N 1
ATOM 1432 C CA . PRO A 1 172 ? -5.039 8.088 -7.076 1.00 87.38 172 PRO A CA 1
ATOM 1433 C C . PRO A 1 172 ? -3.685 7.466 -6.722 1.00 87.38 172 PRO A C 1
ATOM 1435 O O . PRO A 1 172 ? -3.343 7.296 -5.552 1.00 87.38 172 PRO A O 1
ATOM 1438 N N . ILE A 1 173 ? -2.901 7.164 -7.750 1.00 81.25 173 ILE A N 1
ATOM 1439 C CA . ILE A 1 173 ? -1.555 6.610 -7.657 1.00 81.25 173 ILE A CA 1
ATOM 1440 C C . ILE A 1 173 ? -0.650 7.401 -8.591 1.00 81.25 173 ILE A C 1
ATOM 1442 O O . ILE A 1 173 ? -0.952 7.602 -9.771 1.00 81.25 173 ILE A O 1
ATOM 1446 N N . THR A 1 174 ? 0.488 7.840 -8.057 1.00 76.75 174 THR A N 1
ATOM 1447 C CA . THR A 1 174 ? 1.536 8.447 -8.872 1.00 76.75 174 THR A CA 1
ATOM 1448 C C . THR A 1 174 ? 2.287 7.342 -9.613 1.00 76.75 174 THR A C 1
ATOM 1450 O O . THR A 1 174 ? 2.856 6.465 -8.960 1.00 76.75 174 THR A O 1
ATOM 1453 N N . PRO A 1 175 ? 2.327 7.357 -10.953 1.00 71.44 175 PRO A N 1
ATOM 1454 C CA . PRO A 1 175 ? 3.165 6.425 -11.683 1.00 71.44 175 PRO A CA 1
ATOM 1455 C C . PRO A 1 175 ? 4.638 6.756 -11.406 1.00 71.44 175 PRO A C 1
ATOM 1457 O O . PRO A 1 175 ? 5.108 7.860 -11.685 1.00 71.44 175 PRO A O 1
ATOM 1460 N N . ALA A 1 176 ? 5.404 5.791 -10.905 1.00 65.19 176 ALA A N 1
ATOM 1461 C CA . ALA A 1 176 ? 6.825 5.754 -11.235 1.00 65.19 176 ALA A CA 1
ATOM 1462 C C . ALA A 1 176 ? 6.869 5.514 -12.756 1.00 65.19 176 ALA A C 1
ATOM 1464 O O . ALA A 1 176 ? 6.133 4.671 -13.209 1.00 65.19 176 ALA A O 1
ATOM 1465 N N . PHE A 1 177 ? 7.619 6.206 -13.605 1.00 60.69 177 PHE A N 1
ATOM 1466 C CA . PHE A 1 177 ? 7.578 6.029 -15.093 1.00 60.69 177 PHE A CA 1
ATOM 1467 C C . PHE A 1 177 ? 6.357 6.597 -15.819 1.00 60.69 177 PHE A C 1
ATOM 1469 O O . PHE A 1 177 ? 5.571 5.915 -16.471 1.00 60.69 177 PHE A O 1
ATOM 1476 N N . PHE A 1 178 ? 6.335 7.926 -15.857 1.00 54.03 178 PHE A N 1
ATOM 1477 C CA . PHE A 1 178 ? 5.504 8.724 -16.759 1.00 54.03 178 PHE A CA 1
ATOM 1478 C C . PHE A 1 178 ? 5.719 8.441 -18.258 1.00 54.03 178 PHE A C 1
ATOM 1480 O O . PHE A 1 178 ? 4.851 8.762 -19.057 1.00 54.03 178 PHE A O 1
ATOM 1487 N N . GLY A 1 179 ? 6.857 7.858 -18.659 1.00 50.62 179 GLY A N 1
ATOM 1488 C CA . GLY A 1 179 ? 7.264 7.743 -20.068 1.00 50.62 179 GLY A CA 1
ATOM 1489 C C . GLY A 1 179 ? 6.421 6.808 -20.944 1.00 50.62 179 GLY A C 1
ATOM 1490 O O . GLY A 1 179 ? 6.625 6.798 -22.153 1.00 50.62 179 GLY A O 1
ATOM 1491 N N . GLN A 1 180 ? 5.502 6.032 -20.361 1.00 50.59 180 GLN A N 1
ATOM 1492 C CA . GLN A 1 180 ? 4.627 5.109 -21.098 1.00 50.59 180 GLN A CA 1
ATOM 1493 C C . GLN A 1 180 ? 3.138 5.458 -21.015 1.00 50.59 180 GLN A C 1
ATOM 1495 O O . GLN A 1 180 ? 2.337 4.859 -21.729 1.00 50.59 180 GLN A O 1
ATOM 1500 N N . LEU A 1 181 ? 2.750 6.430 -20.185 1.00 55.81 181 LEU A N 1
ATOM 1501 C CA . LEU A 1 181 ? 1.390 6.953 -20.235 1.00 55.81 181 LEU A CA 1
ATOM 1502 C C . LEU A 1 181 ? 1.301 7.888 -21.435 1.00 55.81 181 LEU A C 1
ATOM 1504 O O . LEU A 1 181 ? 2.108 8.812 -21.562 1.00 55.81 181 LEU A O 1
ATOM 1508 N N . ARG A 1 182 ? 0.343 7.648 -22.335 1.00 54.69 182 ARG A N 1
ATOM 1509 C CA . ARG A 1 182 ? 0.119 8.567 -23.450 1.00 54.69 182 ARG A CA 1
ATOM 1510 C C . ARG A 1 182 ? -0.216 9.946 -22.889 1.00 54.69 182 ARG A C 1
ATOM 1512 O O . ARG A 1 182 ? -1.155 10.102 -22.112 1.00 54.69 182 ARG A O 1
ATOM 1519 N N . SER A 1 183 ? 0.560 10.951 -23.282 1.00 52.62 183 SER A N 1
ATOM 1520 C CA . SER A 1 183 ? 0.281 12.339 -22.937 1.00 52.62 183 SER A CA 1
ATOM 1521 C C . SER A 1 183 ? -0.965 12.802 -23.700 1.00 52.62 183 SER A C 1
ATOM 1523 O O . SER A 1 183 ? -0.955 12.943 -24.919 1.00 52.62 183 SER A O 1
ATOM 1525 N N . GLY A 1 184 ? -2.073 13.010 -22.986 1.00 55.97 184 GLY A N 1
ATOM 1526 C CA . GLY A 1 184 ? -3.348 13.415 -23.578 1.00 55.97 184 GLY A CA 1
ATOM 1527 C C . GLY A 1 184 ? -4.510 13.344 -22.586 1.00 55.97 184 GLY A C 1
ATOM 1528 O O . GLY A 1 184 ? -4.348 12.893 -21.456 1.00 55.97 184 GLY A O 1
ATOM 1529 N N . ARG A 1 185 ? -5.701 13.786 -23.009 1.00 59.66 185 ARG A N 1
ATOM 1530 C CA . ARG A 1 185 ? -6.951 13.682 -22.224 1.00 59.66 185 ARG A CA 1
ATOM 1531 C C . ARG A 1 185 ? -7.647 12.318 -22.390 1.00 59.66 185 ARG A C 1
ATOM 1533 O O . ARG A 1 185 ? -8.842 12.207 -22.135 1.00 59.66 185 ARG A O 1
ATOM 1540 N N . SER A 1 186 ? -6.944 11.300 -22.887 1.00 67.25 186 S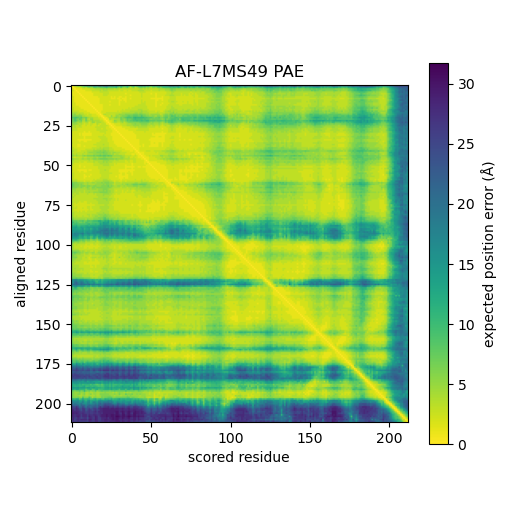ER A N 1
ATOM 1541 C CA . SER A 1 186 ? -7.506 9.963 -23.084 1.00 67.25 186 SER A CA 1
ATOM 1542 C C . SER A 1 186 ? -7.576 9.204 -21.762 1.00 67.25 186 SER A C 1
ATOM 1544 O O . SER A 1 186 ? -6.629 9.218 -20.979 1.00 67.25 186 SER A O 1
ATOM 1546 N N . ILE A 1 187 ? -8.699 8.522 -21.541 1.00 76.81 187 ILE A N 1
ATOM 1547 C CA . ILE A 1 187 ? -8.871 7.576 -20.438 1.00 76.81 187 ILE A CA 1
ATOM 1548 C C . ILE A 1 187 ? -8.519 6.190 -20.972 1.00 76.81 187 ILE A C 1
ATOM 1550 O O . ILE A 1 187 ? -9.191 5.681 -21.870 1.00 76.81 187 ILE A O 1
ATOM 1554 N N . GLU A 1 188 ? -7.478 5.571 -20.422 1.00 78.56 188 GLU A N 1
ATOM 1555 C CA . GLU A 1 188 ? -7.013 4.249 -20.854 1.00 78.56 188 GLU A CA 1
ATOM 1556 C C . GLU A 1 188 ? -7.154 3.230 -19.722 1.00 78.56 188 GLU A C 1
ATOM 1558 O O . GLU A 1 188 ? -6.777 3.497 -18.582 1.00 78.56 188 GLU A O 1
ATOM 1563 N N . LYS A 1 189 ? -7.698 2.042 -20.014 1.00 82.12 189 LYS A N 1
ATOM 1564 C CA . LYS A 1 189 ? -7.748 0.941 -19.039 1.00 82.12 189 LYS A CA 1
ATOM 1565 C C . LYS A 1 189 ? -6.377 0.273 -18.955 1.00 82.12 189 LYS A C 1
ATOM 1567 O O . LYS A 1 189 ? -5.847 -0.167 -19.971 1.00 82.12 189 LYS A O 1
ATOM 1572 N N . VAL A 1 190 ? -5.845 0.126 -17.745 1.00 77.38 190 VAL A N 1
ATOM 1573 C CA . VAL A 1 190 ? -4.531 -0.478 -17.478 1.00 77.38 190 VAL A CA 1
ATOM 1574 C C . VAL A 1 190 ? -4.715 -1.722 -16.614 1.00 77.38 190 VAL A C 1
ATOM 1576 O O . VAL A 1 190 ? -5.433 -1.680 -15.617 1.00 77.38 190 VAL A O 1
ATOM 1579 N N . SER A 1 191 ? -4.093 -2.842 -16.997 1.00 69.12 191 SER A N 1
ATOM 1580 C CA . SER A 1 191 ? -4.402 -4.161 -16.412 1.00 69.12 191 SER A CA 1
ATOM 1581 C C . SER A 1 191 ? -3.269 -4.836 -15.622 1.00 69.12 191 SER A C 1
ATOM 1583 O O . SER A 1 191 ? -3.471 -5.948 -15.149 1.00 69.12 191 SER A O 1
ATOM 1585 N N . ASN A 1 192 ? -2.117 -4.188 -15.428 1.00 74.88 192 ASN A N 1
ATOM 1586 C CA . ASN A 1 192 ? -0.943 -4.772 -14.759 1.00 74.88 192 ASN A CA 1
ATOM 1587 C C . ASN A 1 192 ? -0.277 -3.780 -13.786 1.00 74.88 192 ASN A C 1
ATOM 1589 O O . ASN A 1 192 ? 0.916 -3.516 -13.884 1.00 74.88 192 ASN A O 1
ATOM 1593 N N . ILE A 1 193 ? -1.042 -3.187 -12.867 1.00 78.75 193 ILE A N 1
ATOM 1594 C CA . ILE A 1 193 ? -0.504 -2.195 -11.923 1.00 78.75 193 ILE A CA 1
ATOM 1595 C C . ILE A 1 193 ? 0.024 -2.900 -10.669 1.00 78.75 193 ILE A C 1
ATOM 1597 O O . ILE A 1 193 ? -0.732 -3.600 -9.991 1.00 78.75 193 ILE A O 1
ATOM 1601 N N . PHE A 1 194 ? 1.295 -2.666 -10.336 1.00 84.19 194 PHE A N 1
ATOM 1602 C CA . PHE A 1 194 ? 1.864 -2.946 -9.015 1.00 84.19 194 PHE A CA 1
ATOM 1603 C C . PHE A 1 194 ? 1.911 -1.659 -8.194 1.00 84.19 194 PHE A C 1
ATOM 1605 O O . PHE A 1 194 ? 2.255 -0.599 -8.714 1.00 84.19 194 PHE A O 1
ATOM 1612 N N . VAL A 1 195 ? 1.555 -1.745 -6.912 1.00 84.44 195 VAL A N 1
ATOM 1613 C CA . VAL A 1 195 ? 1.414 -0.569 -6.044 1.00 84.44 195 VAL A CA 1
ATOM 1614 C C . VAL A 1 195 ? 2.444 -0.609 -4.925 1.00 84.44 195 VAL A C 1
ATOM 1616 O O . VAL A 1 195 ? 2.457 -1.546 -4.123 1.00 84.44 195 VAL A O 1
ATOM 1619 N N . GLY A 1 196 ? 3.282 0.426 -4.869 1.00 85.44 196 GLY A N 1
ATOM 1620 C CA . GLY A 1 196 ? 4.032 0.800 -3.674 1.00 85.44 196 GLY A CA 1
ATOM 1621 C C . GLY A 1 196 ? 3.122 1.561 -2.709 1.00 85.44 196 GLY A C 1
ATOM 1622 O O . GLY A 1 196 ? 2.360 2.427 -3.135 1.00 85.44 196 GLY A O 1
ATOM 1623 N N . LEU A 1 197 ? 3.154 1.204 -1.429 1.00 81.94 197 LEU A N 1
ATOM 1624 C CA . LEU A 1 197 ? 2.237 1.714 -0.403 1.00 81.94 197 LEU A CA 1
ATOM 1625 C C . LEU A 1 197 ? 2.847 2.838 0.441 1.00 81.94 197 LEU A C 1
ATOM 1627 O O . LEU A 1 197 ? 2.149 3.445 1.245 1.00 81.94 197 LEU A O 1
ATOM 1631 N N . ASP A 1 198 ? 4.132 3.126 0.282 1.00 73.50 198 ASP A N 1
ATOM 1632 C CA . ASP A 1 198 ? 4.817 4.224 0.950 1.00 73.50 198 ASP A CA 1
ATOM 1633 C C . ASP A 1 198 ? 5.557 5.103 -0.058 1.00 73.50 198 ASP A C 1
ATOM 1635 O O . ASP A 1 198 ? 6.067 4.637 -1.076 1.00 73.50 198 ASP A O 1
ATOM 1639 N N . ASN A 1 199 ? 5.633 6.395 0.256 1.00 63.06 199 ASN A N 1
ATOM 1640 C CA . ASN A 1 199 ? 6.444 7.340 -0.495 1.00 63.06 199 ASN A CA 1
ATOM 1641 C C . ASN A 1 199 ? 7.738 7.595 0.278 1.00 63.06 199 ASN A C 1
ATOM 1643 O O . ASN A 1 199 ? 7.785 8.483 1.131 1.00 63.06 199 ASN A O 1
ATOM 1647 N N . THR A 1 200 ? 8.779 6.821 -0.026 1.00 51.69 200 THR A N 1
ATOM 1648 C CA . THR A 1 200 ? 10.120 7.027 0.533 1.00 51.69 200 THR A CA 1
ATOM 1649 C C . THR A 1 200 ? 11.096 7.388 -0.585 1.00 51.69 200 THR A C 1
ATOM 1651 O O . THR A 1 200 ? 11.101 6.777 -1.651 1.00 51.69 200 THR A O 1
ATOM 1654 N N . ILE A 1 201 ? 11.913 8.423 -0.373 1.00 44.16 201 ILE A N 1
ATOM 1655 C CA . ILE A 1 201 ? 12.974 8.805 -1.314 1.00 44.16 201 ILE A CA 1
ATOM 1656 C C . ILE A 1 201 ? 14.224 8.005 -0.955 1.00 44.16 201 ILE A C 1
ATOM 1658 O O . ILE A 1 201 ? 14.790 8.212 0.116 1.00 44.16 201 ILE A O 1
ATOM 1662 N N . GLU A 1 202 ? 14.663 7.114 -1.845 1.00 33.91 202 GLU A N 1
ATOM 1663 C CA . GLU A 1 202 ? 15.996 6.516 -1.751 1.00 33.91 202 GLU A CA 1
ATOM 1664 C C . GLU A 1 202 ? 17.050 7.441 -2.388 1.00 33.91 202 GLU A C 1
ATOM 1666 O O . GLU A 1 202 ? 16.887 7.979 -3.489 1.00 33.91 202 GLU A O 1
ATOM 1671 N N . ASP A 1 203 ? 18.172 7.609 -1.689 1.00 29.00 203 ASP A N 1
ATOM 1672 C CA . ASP A 1 203 ? 19.378 8.246 -2.207 1.00 29.00 203 ASP A CA 1
ATOM 1673 C C . ASP A 1 203 ? 20.144 7.255 -3.090 1.00 29.00 203 ASP A C 1
ATOM 1675 O O . ASP A 1 203 ? 20.994 6.522 -2.592 1.00 29.00 203 ASP A O 1
ATOM 1679 N N . LYS A 1 204 ? 19.849 7.240 -4.400 1.00 25.47 204 LYS A N 1
ATOM 1680 C CA . LYS A 1 204 ? 20.805 6.951 -5.493 1.00 25.47 204 LYS A CA 1
ATOM 1681 C C . LYS A 1 204 ? 20.152 7.069 -6.883 1.00 25.47 204 LYS A C 1
ATOM 1683 O O . LYS A 1 204 ? 19.287 6.295 -7.257 1.00 25.47 204 LYS A O 1
ATOM 1688 N N . ILE A 1 205 ? 20.605 8.099 -7.605 1.00 27.09 205 ILE A N 1
ATOM 1689 C CA . ILE A 1 205 ? 20.860 8.232 -9.056 1.00 27.09 205 ILE A CA 1
ATOM 1690 C C . ILE A 1 205 ? 19.988 7.413 -10.035 1.00 27.09 205 ILE A C 1
ATOM 1692 O O . ILE A 1 205 ? 20.084 6.203 -10.062 1.00 27.09 205 ILE A O 1
ATOM 1696 N N . ARG A 1 206 ? 19.319 8.150 -10.947 1.00 26.94 206 ARG A N 1
ATOM 1697 C CA . ARG A 1 206 ? 18.781 7.811 -12.295 1.00 26.94 206 ARG A CA 1
ATOM 1698 C C . ARG A 1 206 ? 17.774 6.652 -12.423 1.00 26.94 206 ARG A C 1
ATOM 1700 O O . ARG A 1 206 ? 18.121 5.530 -12.136 1.00 26.94 206 ARG A O 1
ATOM 1707 N N . ARG A 1 207 ? 16.577 7.015 -12.949 1.00 31.59 207 ARG A N 1
ATOM 1708 C CA . ARG A 1 207 ? 15.562 6.298 -13.790 1.00 31.59 207 ARG A CA 1
ATOM 1709 C C . ARG A 1 207 ? 15.679 4.774 -13.781 1.00 31.59 207 ARG A C 1
ATOM 1711 O O . ARG A 1 207 ? 16.765 4.328 -14.083 1.00 31.59 207 ARG A O 1
ATOM 1718 N N . SER A 1 208 ? 14.640 3.953 -13.576 1.00 30.12 208 SER A N 1
ATOM 1719 C CA . SER A 1 208 ? 13.502 3.643 -14.484 1.00 30.12 208 SER A CA 1
ATOM 1720 C C . SER A 1 208 ? 12.717 2.417 -13.950 1.00 30.12 208 SER A C 1
ATOM 1722 O O . SER A 1 208 ? 13.281 1.642 -13.203 1.00 30.12 208 SER A O 1
ATOM 1724 N N . CYS A 1 209 ? 11.493 2.156 -14.432 1.00 34.94 209 CYS A N 1
ATOM 1725 C CA . CYS A 1 209 ? 10.881 0.847 -14.512 1.00 34.94 209 CYS A CA 1
ATOM 1726 C C . CYS A 1 209 ? 9.904 0.663 -15.688 1.00 34.94 209 CYS A C 1
ATOM 1728 O O . CYS A 1 209 ? 9.150 1.560 -16.050 1.00 34.94 209 CYS A O 1
ATOM 1730 N N . GLY A 1 210 ? 9.929 -0.529 -16.288 1.00 31.53 210 GLY A N 1
ATOM 1731 C CA . GLY A 1 210 ? 9.110 -0.964 -17.412 1.00 31.53 210 GLY A CA 1
ATOM 1732 C C . GLY A 1 210 ? 7.860 -1.770 -17.043 1.00 31.53 210 GLY A C 1
ATOM 1733 O O . GLY A 1 210 ? 7.617 -2.112 -15.887 1.00 31.53 210 GLY A O 1
ATOM 1734 N N . TRP A 1 211 ? 7.096 -2.073 -18.092 1.00 37.28 211 TRP A N 1
ATOM 1735 C CA . TRP A 1 211 ? 5.841 -2.825 -18.104 1.00 37.28 211 TRP A CA 1
ATOM 1736 C C . TRP A 1 211 ? 5.963 -4.010 -19.080 1.00 37.28 211 TRP A C 1
ATOM 1738 O O . TRP A 1 211 ? 6.820 -3.980 -19.969 1.00 37.28 211 TRP A O 1
ATOM 1748 N N . ASN A 1 212 ? 5.096 -5.014 -18.917 1.00 29.81 212 ASN A N 1
ATOM 1749 C CA . ASN A 1 212 ? 4.719 -5.994 -19.946 1.00 29.81 212 ASN A CA 1
ATOM 1750 C C . ASN A 1 212 ? 3.217 -5.861 -20.225 1.00 29.81 212 ASN A C 1
ATOM 1752 O O . ASN A 1 212 ? 2.439 -5.749 -19.239 1.00 29.81 212 ASN A O 1
#

Foldseek 3Di:
DLVVLLVVLVVLLVCCQVPVPDPVRDDLVVNVVSLVVSCVVQDLQHLALSSLLSLLQNQPDLAQDHDPSVLCNQSSLVSNVVSCCNVCVVVVVWFAFDFQWWQFNDPGSLRTDGVVNLVVLPPVDPCVVVCVFAQVSLVRPVSLNGFDFAKFKDAQQWTWGWGYDPSIDIHIDHDQDSPPRPHDRDIGIDTGDIDRSGGGTDPDGHHDHDDD

Organism: Equus caballus (NCBI:txid9796)

Mean predicted aligned error: 7.35 Å

pLDDT: mean 81.87, std 16.23, range [25.47, 96.88]